Protein AF-A0A1J4JNS3-F1 (afdb_monomer)

Secondary structure (DSSP, 8-state):
-HHHHHHHHHHHHHHHSEEE-TTS----GGG----TT-SEEE-TT----S-TT----TT--EEE--SS-----TT--SS----EEE-TT-GGGGSTTHHHHHHHHT-TT--EETTEEPPHHHHHHTSHHHHHHHHHGGG-S---HHHHHHHHHHHHHHHHTT---SS--SSHHHHHHHHHHHHT--HHHHHHHHHHHTT--HHHHHHHHHHHH----------HHHHHHHHHHHHHHHHHHHHHHHHHHHHHHHHHHHHHHTS-------PPP----HHHHHHHHHHHHHHHHHHHHHHHHHHHHHHHHHS--HHHHHHHHHHHHT--TTS-HHHHHHHHHHHHHTT-

Radius of gyration: 33.59 Å; Cα contacts (8 Å, |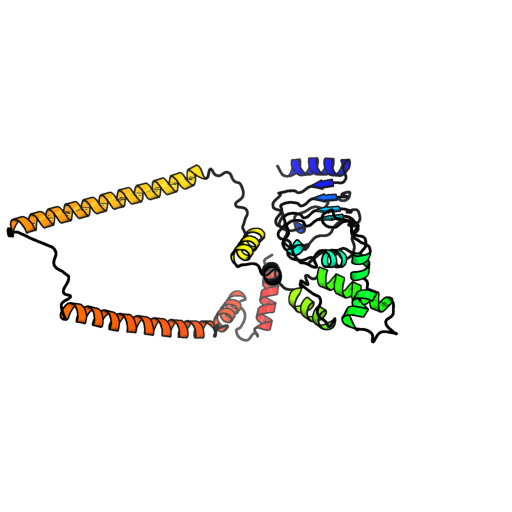Δi|>4): 379; chains: 1; bounding box: 64×102×59 Å

Foldseek 3Di:
DVVVVVVVQLVVCVVPLEREDAQVQDAALVVDDADQSRQEYAQHNYAHQEHANVDHHQNHAYYANENYQHLANANQDPHHRHQYYEHHPYLLVLQPCSVLLCCLQVHPSHQYYNNHGDDPVSSVCLFLVVVCCQQVNPPDPDQDNVNSVVLSNLSNVLRHLLDDDSDDDNHSVVSVVSSVVPSPDDSLVSLVVSCVRVVHDPVVNVVSCCSNDPPPPPPPPPPPVVVVVVVVVVVVVVVVVVVVVVVVVVVVVVVVVVVVVVPDDDDYDDDDDPPCPVVNVVVVVVVCVVVVVVVVVVVVVVVVVVVVVVVPPCVVVLVVLCVVLVHDSPDDPVVSVVSVVVVVVVVD

Sequence (348 aa):
MKKRLNSKQAAAVVSTGCASFVSRQIRSFKEIEFPPIALSLDLTENRIPDFTGFEPKITLETLIVDRNPICSFHGFPSQQMIIHFSAKNTPISELPNFRQLALLAIGSQLETINGVPVSQSELSAISGRAFTEYFFRKVVTKITAAQQDQITRQLSEAVRHGYIADKFPRQLSSIAEAVQSQESDPVTVRAMRLMYILHKDEVAIKELMRWIFCPILANQTVKKSQVVDERLTKQQALINFMTDQLEEFKRNREYKLKQFDTQSEVNLPEQPQIIVSDETRELYEQMVRETAQILIENSEKFELEEEKAKKKNYQGLRAAVIRLLKVGSELSDRELVNLLREHSEEMD

Mean predicted aligned error: 18.03 Å

pLDDT: mean 81.71, std 16.52, range [35.38, 98.69]

Organism: NCBI:txid1144522

Structure (mmCIF, N/CA/C/O backbone):
data_AF-A0A1J4JNS3-F1
#
_entry.id   AF-A0A1J4JNS3-F1
#
loop_
_atom_site.group_PDB
_atom_site.id
_atom_site.type_symbol
_atom_site.label_atom_id
_atom_site.label_alt_id
_atom_site.label_comp_id
_atom_site.label_asym_id
_atom_site.label_entity_id
_atom_site.label_seq_id
_atom_site.pdbx_PDB_ins_code
_atom_site.Cartn_x
_atom_site.Cartn_y
_atom_site.Cartn_z
_atom_site.occupancy
_atom_site.B_iso_or_equiv
_atom_site.auth_seq_id
_atom_site.auth_comp_id
_atom_site.auth_asym_id
_atom_site.auth_atom_id
_atom_site.pdbx_PDB_model_num
ATOM 1 N N . MET A 1 1 ? 24.531 -1.924 -23.666 1.00 41.62 1 MET A N 1
ATOM 2 C CA . MET A 1 1 ? 23.056 -1.953 -23.848 1.00 41.62 1 MET A CA 1
ATOM 3 C C . MET A 1 1 ? 22.290 -0.861 -23.082 1.00 41.62 1 MET A C 1
ATOM 5 O O . MET A 1 1 ? 21.321 -0.373 -23.646 1.00 41.62 1 MET A O 1
ATOM 9 N N . LYS A 1 2 ? 22.719 -0.405 -21.886 1.00 35.38 2 LYS A N 1
ATOM 10 C CA . LYS A 1 2 ? 22.016 0.627 -21.076 1.00 35.38 2 LYS A CA 1
ATOM 11 C C . LYS A 1 2 ? 21.674 1.945 -21.812 1.00 35.38 2 LYS A C 1
ATOM 13 O O . LYS A 1 2 ? 20.553 2.420 -21.705 1.00 35.38 2 LYS A O 1
ATOM 18 N N . LYS A 1 3 ? 22.580 2.498 -22.636 1.00 40.22 3 LYS A N 1
ATOM 19 C CA . LYS A 1 3 ? 22.351 3.784 -23.340 1.00 40.22 3 LYS A CA 1
ATOM 20 C C . LYS A 1 3 ? 21.257 3.762 -24.427 1.00 40.22 3 LYS A C 1
ATOM 22 O O . LYS A 1 3 ? 20.660 4.798 -24.682 1.00 40.22 3 LYS A O 1
ATOM 27 N N . ARG A 1 4 ? 20.978 2.615 -25.068 1.00 36.50 4 ARG A N 1
ATOM 28 C CA . ARG A 1 4 ? 19.986 2.527 -26.168 1.00 36.50 4 ARG A CA 1
ATOM 29 C C . ARG A 1 4 ? 18.547 2.303 -25.688 1.00 36.50 4 ARG A C 1
ATOM 31 O O . ARG A 1 4 ? 17.625 2.647 -26.419 1.00 36.50 4 ARG A O 1
ATOM 38 N N . LEU A 1 5 ? 18.348 1.735 -24.492 1.00 49.59 5 LEU A N 1
ATOM 39 C CA . LEU A 1 5 ? 17.011 1.645 -23.888 1.00 49.59 5 LEU A CA 1
ATOM 40 C C . LEU A 1 5 ? 16.521 3.026 -23.431 1.00 49.59 5 LEU A C 1
ATOM 42 O O . LEU A 1 5 ? 15.358 3.353 -23.648 1.00 49.59 5 LEU A O 1
ATOM 46 N N . ASN A 1 6 ? 17.425 3.847 -22.884 1.00 56.84 6 ASN A N 1
ATOM 47 C CA . ASN A 1 6 ? 17.067 5.155 -22.339 1.00 56.84 6 ASN A CA 1
ATOM 48 C C . ASN A 1 6 ? 16.599 6.141 -23.430 1.00 56.84 6 ASN A C 1
ATOM 50 O O . ASN A 1 6 ? 15.626 6.862 -23.239 1.00 56.84 6 ASN A O 1
ATOM 54 N N . SER A 1 7 ? 17.208 6.115 -24.625 1.00 57.97 7 SER A N 1
ATOM 55 C CA . SER A 1 7 ? 16.815 7.013 -25.724 1.00 57.97 7 SER A CA 1
ATOM 56 C C . SER A 1 7 ? 15.462 6.665 -26.357 1.00 57.97 7 SER A C 1
ATOM 58 O O . SER A 1 7 ? 14.705 7.564 -26.712 1.00 57.97 7 SER A O 1
ATOM 60 N N . LYS A 1 8 ? 15.123 5.372 -26.475 1.00 61.41 8 LYS A N 1
ATOM 61 C CA . LYS A 1 8 ? 13.809 4.935 -26.981 1.00 61.41 8 LYS A CA 1
ATOM 62 C C . LYS A 1 8 ? 12.683 5.235 -25.994 1.00 61.41 8 LYS A C 1
ATOM 64 O O . LYS A 1 8 ? 11.599 5.606 -26.424 1.00 61.41 8 LYS A O 1
ATOM 69 N N . GLN A 1 9 ? 12.940 5.101 -24.693 1.00 62.75 9 GLN A N 1
ATOM 70 C CA . GLN A 1 9 ? 11.969 5.473 -23.665 1.00 62.75 9 GLN A CA 1
ATOM 71 C C . GLN A 1 9 ? 11.761 6.979 -23.594 1.00 62.75 9 GLN A C 1
ATOM 73 O O . GLN A 1 9 ? 10.618 7.408 -23.554 1.00 62.75 9 GLN A O 1
ATOM 78 N N . ALA A 1 10 ? 12.831 7.775 -23.652 1.00 63.50 10 ALA A N 1
ATOM 79 C CA . ALA A 1 10 ? 12.704 9.227 -23.706 1.00 63.50 10 ALA A CA 1
ATOM 80 C C . ALA A 1 10 ? 11.858 9.666 -24.915 1.00 63.50 10 ALA A C 1
ATOM 82 O O . ALA A 1 10 ? 10.935 10.454 -24.756 1.00 63.50 10 ALA A O 1
ATOM 83 N N . ALA A 1 11 ? 12.094 9.091 -26.100 1.00 62.12 11 ALA A N 1
ATOM 84 C CA . ALA A 1 11 ? 11.297 9.388 -27.293 1.00 62.12 11 ALA A CA 1
ATOM 85 C C . ALA A 1 11 ? 9.826 8.930 -27.182 1.00 62.12 11 ALA A C 1
ATOM 87 O O . ALA A 1 11 ? 8.923 9.637 -27.631 1.00 62.12 11 ALA A O 1
ATOM 88 N N . ALA A 1 12 ? 9.567 7.769 -26.571 1.00 64.94 12 ALA A N 1
ATOM 89 C CA . ALA A 1 12 ? 8.206 7.290 -26.326 1.00 64.94 12 ALA A CA 1
ATOM 90 C C . ALA A 1 12 ? 7.464 8.193 -25.329 1.00 64.94 12 ALA A C 1
ATOM 92 O O . ALA A 1 12 ? 6.352 8.621 -25.602 1.00 64.94 12 ALA A O 1
ATOM 93 N N . VAL A 1 13 ? 8.112 8.572 -24.228 1.00 74.25 13 VAL A N 1
ATOM 94 C CA . VAL A 1 13 ? 7.531 9.460 -23.216 1.00 74.25 13 VAL A CA 1
ATOM 95 C C . VAL A 1 13 ? 7.254 10.852 -23.786 1.00 74.25 13 VAL A C 1
ATOM 97 O O . VAL A 1 13 ? 6.214 11.428 -23.496 1.00 74.25 13 VAL A O 1
ATOM 100 N N . VAL A 1 14 ? 8.129 11.374 -24.649 1.00 70.38 14 VAL A N 1
ATOM 101 C CA . VAL A 1 14 ? 7.904 12.656 -25.341 1.00 70.38 14 VAL A CA 1
ATOM 102 C C . VAL A 1 14 ? 6.704 12.605 -26.293 1.00 70.38 14 VAL A C 1
ATOM 104 O O . VAL A 1 14 ? 6.049 13.622 -26.488 1.00 70.38 14 VAL A O 1
ATOM 107 N N . SER A 1 15 ? 6.398 11.445 -26.880 1.00 68.50 15 SER A N 1
ATOM 108 C CA . SER A 1 15 ? 5.305 11.313 -27.855 1.00 68.50 15 SER A CA 1
ATOM 109 C C . SER A 1 15 ? 3.966 10.904 -27.242 1.00 68.50 15 SER A C 1
ATOM 111 O O . SER A 1 15 ? 2.930 11.315 -27.755 1.00 68.50 15 SER A O 1
ATOM 113 N N . THR A 1 16 ? 3.960 10.118 -26.162 1.00 77.12 16 THR A N 1
ATOM 114 C CA . THR A 1 16 ? 2.727 9.584 -25.554 1.00 77.12 16 THR A CA 1
ATOM 115 C C . THR A 1 16 ? 2.481 10.048 -24.122 1.00 77.12 16 THR A C 1
ATOM 117 O O . THR A 1 16 ? 1.396 9.821 -23.600 1.00 77.12 16 THR A O 1
ATOM 120 N N . GLY A 1 17 ? 3.469 10.650 -23.455 1.00 83.69 17 GLY A N 1
ATOM 121 C CA . GLY A 1 17 ? 3.408 10.944 -22.019 1.00 83.69 17 GLY A CA 1
ATOM 122 C C . GLY A 1 17 ? 3.483 9.698 -21.125 1.00 83.69 17 GLY A C 1
ATOM 123 O O . GLY A 1 17 ? 3.437 9.828 -19.904 1.00 83.69 17 GLY A O 1
ATOM 124 N N . CYS A 1 18 ? 3.622 8.493 -21.692 1.00 86.69 18 CYS A N 1
ATOM 125 C CA . CYS A 1 18 ? 3.606 7.237 -20.942 1.00 86.69 18 CYS A CA 1
ATOM 126 C C . CYS A 1 18 ? 5.018 6.670 -20.752 1.00 86.69 18 CYS A C 1
ATOM 128 O O . CYS A 1 18 ? 5.717 6.342 -21.715 1.00 86.69 18 CYS A O 1
ATOM 130 N N . ALA A 1 19 ? 5.417 6.483 -19.497 1.00 89.56 19 ALA A N 1
ATOM 131 C CA . ALA A 1 19 ? 6.653 5.825 -19.106 1.00 89.56 19 ALA A CA 1
ATOM 132 C C . ALA A 1 19 ? 6.369 4.379 -18.673 1.00 89.56 19 ALA A C 1
ATOM 134 O O . ALA A 1 19 ? 5.755 4.141 -17.640 1.00 89.56 19 ALA A O 1
ATOM 135 N N . SER A 1 20 ? 6.831 3.398 -19.454 1.00 91.06 20 SER A N 1
ATOM 136 C CA . SER A 1 20 ? 6.635 1.974 -19.146 1.00 91.06 20 SER A CA 1
ATOM 137 C C . SER A 1 20 ? 7.940 1.283 -18.740 1.00 91.06 20 SER A C 1
ATOM 139 O O . SER A 1 20 ? 8.966 1.377 -19.427 1.00 91.06 20 SER A O 1
ATOM 141 N N . PHE A 1 21 ? 7.875 0.561 -17.623 1.00 91.19 21 PHE A N 1
ATOM 142 C CA . PHE A 1 21 ? 8.948 -0.192 -16.976 1.00 91.19 21 PHE A CA 1
ATOM 143 C C . PHE A 1 21 ? 8.519 -1.634 -16.648 1.00 91.19 21 PHE A C 1
ATOM 145 O O . PHE A 1 21 ? 9.007 -2.247 -15.697 1.00 91.19 21 PHE A O 1
ATOM 152 N N . VAL A 1 22 ? 7.614 -2.180 -17.457 1.00 93.38 22 VAL A N 1
ATOM 153 C CA . VAL A 1 22 ? 7.018 -3.507 -17.274 1.00 93.38 22 VAL A CA 1
ATOM 154 C C . VAL A 1 22 ? 8.085 -4.612 -17.270 1.00 93.38 22 VAL A C 1
ATOM 156 O O . VAL A 1 22 ? 9.003 -4.604 -18.098 1.00 93.38 22 VAL A O 1
ATOM 159 N N . SER A 1 23 ? 7.971 -5.545 -16.321 1.00 92.31 23 SER A N 1
ATOM 160 C CA . SER A 1 23 ? 8.797 -6.761 -16.196 1.00 92.31 23 SER A CA 1
ATOM 161 C C . SER A 1 23 ? 10.315 -6.520 -16.119 1.00 92.31 23 SER A C 1
ATOM 163 O O . SER A 1 23 ? 11.117 -7.359 -16.540 1.00 92.31 23 SER A O 1
ATOM 165 N N . ARG A 1 24 ? 10.743 -5.381 -15.555 1.00 90.94 24 ARG A N 1
ATOM 166 C CA . ARG A 1 24 ? 12.165 -4.993 -15.442 1.00 90.94 24 ARG A CA 1
ATOM 167 C C . ARG A 1 24 ? 12.867 -5.484 -14.189 1.00 90.94 24 ARG A C 1
ATOM 169 O O . ARG A 1 24 ? 14.065 -5.252 -14.047 1.00 90.94 24 ARG A O 1
ATOM 176 N N . GLN A 1 25 ? 12.148 -6.198 -13.328 1.00 90.31 25 GLN A N 1
ATOM 177 C CA . GLN A 1 25 ? 12.654 -6.694 -12.052 1.00 90.31 25 GLN A CA 1
ATOM 178 C C . GLN A 1 25 ? 13.100 -5.582 -11.089 1.00 90.31 25 GLN A C 1
ATOM 180 O O . GLN A 1 25 ? 13.984 -5.801 -10.260 1.00 90.31 25 GLN A O 1
ATOM 185 N N . ILE A 1 26 ? 12.477 -4.408 -11.204 1.00 92.00 26 ILE A N 1
ATOM 186 C CA . ILE A 1 26 ? 12.712 -3.266 -10.320 1.00 92.00 26 ILE A CA 1
ATOM 187 C C . ILE A 1 26 ? 12.267 -3.639 -8.907 1.00 92.00 26 ILE A C 1
ATOM 189 O O . ILE A 1 26 ? 11.183 -4.203 -8.736 1.00 92.00 26 ILE A O 1
ATOM 193 N N . ARG A 1 27 ? 13.087 -3.333 -7.898 1.00 92.50 27 ARG A N 1
ATOM 194 C CA . ARG A 1 27 ? 12.774 -3.657 -6.491 1.00 92.50 27 ARG A CA 1
ATOM 195 C C . ARG A 1 27 ? 12.391 -2.449 -5.654 1.00 92.50 27 ARG A C 1
ATOM 197 O O . ARG A 1 27 ? 11.812 -2.602 -4.586 1.00 92.50 27 ARG A O 1
ATOM 204 N N . SER A 1 28 ? 12.718 -1.256 -6.126 1.00 93.38 28 SER A N 1
ATOM 205 C CA . SER A 1 28 ? 12.421 -0.009 -5.435 1.00 93.38 28 SER A CA 1
ATOM 206 C C . SER A 1 28 ? 12.224 1.112 -6.441 1.00 93.38 28 SER A C 1
ATOM 208 O O . SER A 1 28 ? 12.876 1.145 -7.484 1.00 93.38 28 SER A O 1
ATOM 210 N N . PHE A 1 29 ? 11.382 2.079 -6.086 1.00 93.31 29 PHE A N 1
ATOM 211 C CA . PHE A 1 29 ? 11.248 3.322 -6.835 1.00 93.31 29 PHE A CA 1
ATOM 212 C C . PHE A 1 29 ? 12.563 4.116 -6.921 1.00 93.31 29 PHE A C 1
ATOM 214 O O . PHE A 1 29 ? 12.753 4.847 -7.886 1.00 93.31 29 PHE A O 1
ATOM 221 N N . LYS A 1 30 ? 13.520 3.888 -6.006 1.00 92.19 30 LYS A N 1
ATOM 222 C CA . LYS A 1 30 ? 14.878 4.462 -6.072 1.00 92.19 30 LYS A CA 1
ATOM 223 C C . LYS A 1 30 ? 15.686 4.011 -7.297 1.00 92.19 30 LYS A C 1
ATOM 225 O O . LYS A 1 30 ? 16.654 4.665 -7.665 1.00 92.19 30 LYS A O 1
ATOM 230 N N . GLU A 1 31 ? 15.320 2.890 -7.920 1.00 90.69 31 GLU A N 1
ATOM 231 C CA . GLU A 1 31 ? 15.973 2.385 -9.137 1.00 90.69 31 GLU A CA 1
ATOM 232 C C . GLU A 1 31 ? 15.424 3.042 -10.416 1.00 90.69 31 GLU A C 1
ATOM 234 O O . GLU A 1 31 ? 15.898 2.747 -11.517 1.00 90.69 31 GLU A O 1
ATOM 239 N N . ILE A 1 32 ? 14.408 3.901 -10.287 1.00 88.81 32 ILE A N 1
ATOM 240 C CA . ILE A 1 32 ? 13.698 4.516 -11.403 1.00 88.81 32 ILE A CA 1
ATOM 241 C C . ILE A 1 32 ? 14.098 5.982 -11.506 1.00 88.81 32 ILE A C 1
ATOM 243 O O . ILE A 1 32 ? 13.994 6.752 -10.557 1.00 88.81 32 ILE A O 1
ATOM 247 N N . GLU A 1 33 ? 14.488 6.388 -12.707 1.00 85.25 33 GLU A N 1
ATOM 248 C CA . GLU A 1 33 ? 14.597 7.797 -13.060 1.00 85.25 33 GLU A CA 1
ATOM 249 C C . GLU A 1 33 ? 13.253 8.251 -13.648 1.00 85.25 33 GLU A C 1
ATOM 251 O O . GLU A 1 33 ? 12.878 7.842 -14.751 1.00 85.25 33 GLU A O 1
ATOM 256 N N . PHE A 1 34 ? 12.488 9.040 -12.886 1.00 80.88 34 PHE A N 1
ATOM 257 C CA . PHE A 1 34 ? 11.162 9.500 -13.303 1.00 80.88 34 PHE A CA 1
ATOM 258 C C . PHE A 1 34 ? 11.277 10.520 -14.440 1.00 80.88 34 PHE A C 1
ATOM 260 O O . PHE A 1 34 ? 11.863 11.590 -14.242 1.00 80.88 34 PHE A O 1
ATOM 267 N N . PRO A 1 35 ? 10.694 10.254 -15.622 1.00 81.62 35 PRO A N 1
ATOM 268 C CA . PRO A 1 35 ? 10.715 11.230 -16.699 1.00 81.62 35 PRO A CA 1
ATOM 269 C C . PRO A 1 35 ? 9.902 12.473 -16.301 1.00 81.62 35 PRO A C 1
ATOM 271 O O . PRO A 1 35 ? 8.760 12.331 -15.863 1.00 81.62 35 PRO A O 1
ATOM 274 N N . PRO A 1 36 ? 10.428 13.697 -16.483 1.00 79.12 36 PRO A N 1
ATOM 275 C CA . PRO A 1 36 ? 9.798 14.914 -15.959 1.00 79.12 36 PRO A CA 1
ATOM 276 C C . PRO A 1 36 ? 8.435 15.241 -16.589 1.00 79.12 36 PRO A C 1
ATOM 278 O O . PRO A 1 36 ? 7.621 15.927 -15.977 1.00 79.12 36 PRO A O 1
ATOM 281 N N . ILE A 1 37 ? 8.182 14.746 -17.800 1.00 85.69 37 ILE A N 1
ATOM 282 C CA . ILE A 1 37 ? 6.958 15.000 -18.575 1.00 85.69 37 ILE A CA 1
ATOM 283 C C . ILE A 1 37 ? 5.978 13.815 -18.566 1.00 85.69 37 ILE A C 1
ATOM 285 O O . ILE A 1 37 ? 4.999 13.839 -19.304 1.00 85.69 37 ILE A O 1
ATOM 289 N N . ALA A 1 38 ? 6.259 12.749 -17.808 1.00 87.06 38 ALA A N 1
ATOM 290 C CA . ALA A 1 38 ? 5.394 11.574 -17.801 1.00 87.06 38 ALA A CA 1
ATOM 291 C C . ALA A 1 38 ? 4.058 11.877 -17.105 1.00 87.06 38 ALA A C 1
ATOM 293 O O . ALA A 1 38 ? 4.040 12.268 -15.941 1.00 87.06 38 ALA A O 1
ATOM 294 N N . LEU A 1 39 ? 2.959 11.636 -17.821 1.00 93.00 39 LEU A N 1
ATOM 295 C CA . LEU A 1 39 ? 1.585 11.673 -17.311 1.00 93.00 39 LEU A CA 1
ATOM 296 C C . LEU A 1 39 ? 1.149 10.303 -16.778 1.00 93.00 39 LEU A C 1
ATOM 298 O O . LEU A 1 39 ? 0.319 10.213 -15.877 1.00 93.00 39 LEU A O 1
ATOM 302 N N . SER A 1 40 ? 1.729 9.224 -17.310 1.00 94.00 40 SER A N 1
ATOM 303 C CA . SER A 1 40 ? 1.417 7.850 -16.914 1.00 94.00 40 SER A CA 1
ATOM 304 C C . SER A 1 40 ? 2.681 7.039 -16.657 1.00 94.00 40 SER A C 1
ATOM 306 O O . SER A 1 40 ? 3.647 7.125 -17.420 1.00 94.00 40 SER A O 1
ATOM 308 N N . LEU A 1 41 ? 2.670 6.239 -15.590 1.00 94.69 41 LEU A N 1
ATOM 309 C CA . LEU A 1 41 ? 3.758 5.357 -15.187 1.00 94.69 41 LEU A CA 1
ATOM 310 C C . LEU A 1 41 ? 3.244 3.926 -15.013 1.00 94.69 41 LEU A C 1
ATOM 312 O O . LEU A 1 41 ? 2.414 3.659 -14.144 1.00 94.69 41 LEU A O 1
ATOM 316 N N . ASP A 1 42 ? 3.790 3.006 -15.806 1.00 95.75 42 ASP A N 1
ATOM 317 C CA . ASP A 1 42 ? 3.471 1.580 -15.745 1.00 95.75 42 ASP A CA 1
ATOM 318 C C . ASP A 1 42 ? 4.665 0.761 -15.244 1.00 95.75 42 ASP A C 1
ATOM 320 O O . ASP A 1 42 ? 5.709 0.667 -15.895 1.00 95.75 42 ASP A O 1
ATOM 324 N N . LEU A 1 43 ? 4.489 0.162 -14.069 1.00 96.38 43 LEU A N 1
ATOM 325 C CA . LEU A 1 43 ? 5.449 -0.659 -13.337 1.00 96.38 43 LEU A CA 1
ATOM 326 C C . LEU A 1 43 ? 4.963 -2.098 -13.157 1.00 96.38 43 LEU A C 1
ATOM 328 O O . LEU A 1 43 ? 5.402 -2.790 -12.233 1.00 96.38 43 LEU A O 1
ATOM 332 N N . THR A 1 44 ? 4.088 -2.565 -14.042 1.00 97.56 44 THR A N 1
ATOM 333 C CA . THR A 1 44 ? 3.527 -3.913 -13.976 1.00 97.56 44 THR A CA 1
ATOM 334 C C . THR A 1 44 ? 4.613 -5.002 -13.947 1.00 97.56 44 THR A C 1
ATOM 336 O O . THR A 1 44 ? 5.627 -4.898 -14.638 1.00 97.56 44 THR A O 1
ATOM 339 N N . GLU A 1 45 ? 4.400 -6.071 -13.171 1.00 96.06 45 GLU A N 1
ATOM 340 C CA . GLU A 1 45 ? 5.297 -7.246 -13.092 1.00 96.06 45 GLU A CA 1
ATOM 341 C C . GLU A 1 45 ? 6.725 -6.938 -12.608 1.00 96.06 45 GLU A C 1
ATOM 343 O O . GLU A 1 45 ? 7.718 -7.471 -13.112 1.00 96.06 45 GLU A O 1
ATOM 348 N N . ASN A 1 46 ? 6.853 -6.085 -11.598 1.00 95.19 46 ASN A N 1
ATOM 349 C CA . ASN A 1 46 ? 8.125 -5.846 -10.923 1.00 95.19 46 ASN A CA 1
ATOM 350 C C . ASN A 1 46 ? 8.141 -6.517 -9.534 1.00 95.19 46 ASN A C 1
ATOM 352 O O . ASN A 1 46 ? 7.414 -7.479 -9.268 1.00 95.19 46 ASN A O 1
ATOM 356 N N . ARG A 1 47 ? 9.061 -6.09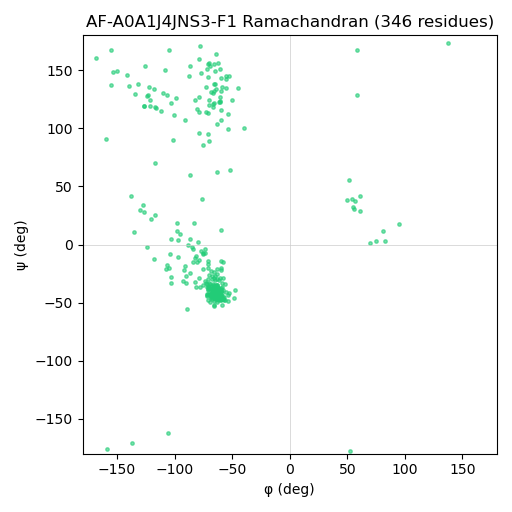2 -8.666 1.00 94.81 47 ARG A N 1
ATOM 357 C CA . ARG A 1 47 ? 9.266 -6.646 -7.320 1.00 94.81 47 ARG A CA 1
ATOM 358 C C . ARG A 1 47 ? 9.256 -5.555 -6.259 1.00 94.81 47 ARG A C 1
ATOM 360 O O . ARG A 1 47 ? 9.997 -5.634 -5.286 1.00 94.81 47 ARG A O 1
ATOM 367 N N . ILE A 1 48 ? 8.447 -4.527 -6.477 1.00 95.88 48 ILE A N 1
ATOM 368 C CA . ILE A 1 48 ? 8.346 -3.367 -5.599 1.00 95.88 48 ILE A CA 1
ATOM 369 C C . ILE A 1 48 ? 7.447 -3.724 -4.402 1.00 95.88 48 ILE A C 1
ATOM 371 O O . ILE A 1 48 ? 6.274 -4.035 -4.614 1.00 95.88 48 ILE A O 1
ATOM 375 N N . PRO A 1 49 ? 7.956 -3.723 -3.156 1.00 95.56 49 PRO A N 1
ATOM 376 C CA . PRO A 1 49 ? 7.172 -4.148 -1.997 1.00 95.56 49 PRO A CA 1
ATOM 377 C C . PRO A 1 49 ? 6.411 -3.012 -1.293 1.00 95.56 49 PRO A C 1
ATOM 379 O O . PRO A 1 49 ? 5.485 -3.274 -0.522 1.00 95.56 49 PRO A O 1
ATOM 382 N N . ASP A 1 50 ? 6.812 -1.763 -1.524 1.00 95.94 50 ASP A N 1
ATOM 383 C CA . ASP A 1 50 ? 6.206 -0.550 -0.977 1.00 95.94 50 ASP A CA 1
ATOM 384 C C . ASP A 1 50 ? 6.575 0.672 -1.841 1.00 95.94 50 ASP A C 1
ATOM 386 O O . ASP A 1 50 ? 7.212 0.540 -2.887 1.00 95.94 50 ASP A O 1
ATOM 390 N N . PHE A 1 51 ? 6.164 1.865 -1.417 1.00 96.81 51 PHE A N 1
ATOM 391 C CA . PHE A 1 51 ? 6.372 3.118 -2.141 1.00 96.81 51 PHE A CA 1
ATOM 392 C C . PHE A 1 51 ? 7.579 3.912 -1.635 1.00 96.81 51 PHE A C 1
ATOM 394 O O . PHE A 1 51 ? 7.711 5.097 -1.928 1.00 96.81 51 PHE A O 1
ATOM 401 N N . THR A 1 52 ? 8.504 3.283 -0.907 1.00 94.31 52 THR A N 1
ATOM 402 C CA . THR A 1 52 ? 9.709 3.965 -0.429 1.00 94.31 52 THR A CA 1
ATOM 403 C C . THR A 1 52 ? 10.544 4.476 -1.605 1.00 94.31 52 THR A C 1
ATOM 405 O O . THR A 1 52 ? 10.982 3.706 -2.466 1.00 94.31 52 THR A O 1
ATOM 408 N N . GLY A 1 53 ? 10.806 5.785 -1.615 1.00 92.12 53 GLY A N 1
ATOM 409 C CA . GLY A 1 53 ? 11.512 6.468 -2.703 1.00 92.12 53 GLY A CA 1
ATOM 410 C C . GLY A 1 53 ? 10.631 6.803 -3.910 1.00 92.12 53 GLY A C 1
ATOM 411 O O . GLY A 1 53 ? 11.162 7.141 -4.966 1.00 92.12 53 GLY A O 1
ATOM 412 N N . PHE A 1 54 ? 9.304 6.683 -3.791 1.00 94.38 54 PHE A N 1
ATOM 413 C CA . PHE A 1 54 ? 8.375 7.143 -4.815 1.00 94.38 54 PHE A CA 1
ATOM 414 C C . PHE A 1 54 ? 8.195 8.663 -4.728 1.00 94.38 54 PHE A C 1
ATOM 416 O O . PHE A 1 54 ? 7.379 9.170 -3.963 1.00 94.38 54 PHE A O 1
ATOM 423 N N . GLU A 1 55 ? 8.955 9.388 -5.545 1.00 88.94 55 GLU A N 1
ATOM 424 C CA . GLU A 1 55 ? 8.917 10.852 -5.633 1.00 88.94 55 GLU A CA 1
ATOM 425 C C . GLU A 1 55 ? 8.467 11.294 -7.037 1.00 88.94 55 GLU A C 1
ATOM 427 O O . GLU A 1 55 ? 9.272 11.781 -7.842 1.00 88.94 55 GLU A O 1
ATOM 432 N N . PRO A 1 56 ? 7.184 11.087 -7.387 1.00 83.94 56 PRO A N 1
ATOM 433 C CA . PRO A 1 56 ? 6.666 11.476 -8.686 1.00 83.94 56 PRO A CA 1
ATOM 434 C C . PRO A 1 56 ? 6.696 12.999 -8.843 1.00 83.94 56 PRO A C 1
ATOM 436 O O . PRO A 1 56 ? 6.519 13.763 -7.892 1.00 83.94 56 PRO A O 1
ATOM 439 N N . LYS A 1 57 ? 6.878 13.461 -10.081 1.00 81.50 57 LYS A N 1
ATOM 440 C CA . LYS A 1 57 ? 6.629 14.867 -10.416 1.00 81.50 57 LYS A CA 1
ATOM 441 C C . LYS A 1 57 ? 5.121 15.136 -10.398 1.00 81.50 57 LYS A C 1
ATOM 443 O O . LYS A 1 57 ? 4.318 14.236 -10.624 1.00 81.50 57 LYS A O 1
ATOM 448 N N . ILE A 1 58 ? 4.752 16.399 -10.175 1.00 78.00 58 ILE A N 1
ATOM 449 C CA . ILE A 1 58 ? 3.355 16.872 -10.072 1.00 78.00 58 ILE A CA 1
ATOM 450 C C . ILE A 1 58 ? 2.552 16.602 -11.364 1.00 78.00 58 ILE A C 1
ATOM 452 O O . ILE A 1 58 ? 1.334 16.656 -11.357 1.00 78.00 58 ILE A O 1
ATOM 456 N N . THR A 1 59 ? 3.214 16.276 -12.471 1.00 85.62 59 THR A N 1
ATOM 457 C CA . THR A 1 59 ? 2.593 15.940 -13.757 1.00 85.62 59 THR A CA 1
ATOM 458 C C . THR A 1 59 ? 2.039 14.515 -13.845 1.00 85.62 59 THR A C 1
ATOM 460 O O . THR A 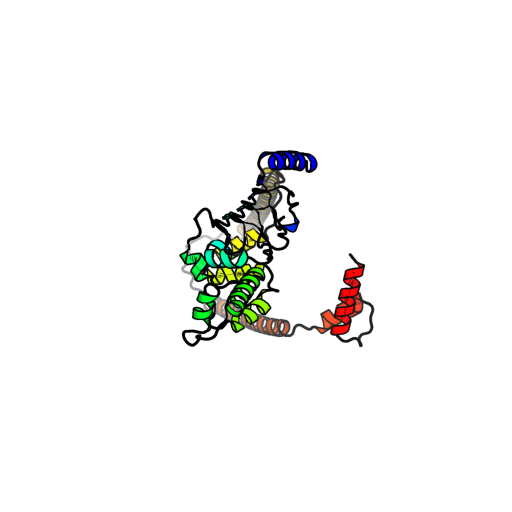1 59 ? 1.304 14.227 -14.782 1.00 85.62 59 THR A O 1
ATOM 463 N N . LEU A 1 60 ? 2.380 13.612 -12.919 1.00 92.81 60 LEU A N 1
ATOM 464 C CA . LEU A 1 60 ? 1.967 12.212 -13.009 1.00 92.81 60 LEU A CA 1
ATOM 465 C C . LEU A 1 60 ? 0.510 12.018 -12.558 1.00 92.81 60 LEU A C 1
ATOM 467 O O . LEU A 1 60 ? 0.203 12.148 -11.373 1.00 92.81 60 LEU A O 1
ATOM 471 N N . GLU A 1 61 ? -0.353 11.624 -13.494 1.00 95.81 61 GLU A N 1
ATOM 472 C CA . GLU A 1 61 ? -1.794 11.418 -13.291 1.00 95.81 61 GLU A CA 1
ATOM 473 C C . GLU A 1 61 ? -2.178 9.937 -13.178 1.00 95.81 61 GLU A C 1
ATOM 475 O O . GLU A 1 61 ? -3.167 9.593 -12.532 1.00 95.81 61 GLU A O 1
ATOM 480 N N . THR A 1 62 ? -1.413 9.035 -13.796 1.00 97.12 62 THR A N 1
ATOM 481 C CA . THR A 1 62 ? -1.705 7.595 -13.796 1.00 97.12 62 THR A CA 1
ATOM 482 C C . THR A 1 62 ? -0.542 6.786 -13.235 1.00 97.12 62 THR A C 1
ATOM 484 O O . THR A 1 62 ? 0.586 6.895 -13.715 1.00 97.12 62 THR A O 1
ATOM 487 N N . LEU A 1 63 ? -0.828 5.916 -12.263 1.00 97.62 63 LEU A N 1
ATOM 488 C CA . LEU A 1 63 ? 0.131 4.974 -11.690 1.00 97.62 63 LEU A CA 1
ATOM 489 C C . LEU A 1 63 ? -0.407 3.541 -11.747 1.00 97.62 63 LEU A C 1
ATOM 491 O O . LEU A 1 63 ? -1.420 3.221 -11.123 1.00 97.62 63 LEU A O 1
ATOM 495 N N . ILE A 1 64 ? 0.314 2.667 -12.448 1.00 98.25 64 ILE A N 1
ATOM 496 C CA . ILE A 1 64 ? 0.016 1.236 -12.552 1.00 98.25 64 ILE A CA 1
ATOM 497 C C . ILE A 1 64 ? 1.167 0.458 -11.917 1.00 98.25 64 ILE A C 1
ATOM 499 O O . ILE A 1 64 ? 2.303 0.518 -12.377 1.00 98.25 64 ILE A O 1
ATOM 503 N N . VAL A 1 65 ? 0.870 -0.287 -10.859 1.00 98.12 65 VAL A N 1
ATOM 504 C CA . VAL A 1 65 ? 1.815 -1.130 -10.109 1.00 98.12 65 VAL A CA 1
ATOM 505 C C . VAL A 1 65 ? 1.305 -2.569 -9.997 1.00 98.12 65 VAL A C 1
ATOM 507 O O . VAL A 1 65 ? 1.619 -3.293 -9.052 1.00 98.12 65 VAL A O 1
ATOM 510 N N . ASP A 1 66 ? 0.513 -2.998 -10.977 1.00 98.56 66 ASP A N 1
ATOM 511 C CA . ASP A 1 66 ? -0.085 -4.330 -11.028 1.00 98.56 66 ASP A CA 1
ATOM 512 C C . ASP A 1 66 ? 0.978 -5.433 -10.926 1.00 98.56 66 ASP A C 1
ATOM 514 O O . ASP A 1 66 ? 2.089 -5.307 -11.445 1.00 98.56 66 ASP A O 1
ATOM 518 N N . ARG A 1 67 ? 0.639 -6.551 -10.276 1.00 97.50 67 ARG A N 1
ATOM 519 C CA . ARG A 1 67 ? 1.548 -7.697 -10.110 1.00 97.50 67 ARG A CA 1
ATOM 520 C C . ARG A 1 67 ? 2.904 -7.262 -9.539 1.00 97.50 67 ARG A C 1
ATOM 522 O O . ARG A 1 67 ? 3.953 -7.535 -10.121 1.00 97.50 67 ARG A O 1
ATOM 529 N N . ASN A 1 68 ? 2.864 -6.593 -8.391 1.00 97.44 68 ASN A N 1
ATOM 530 C CA . ASN A 1 68 ? 4.009 -6.315 -7.521 1.00 97.44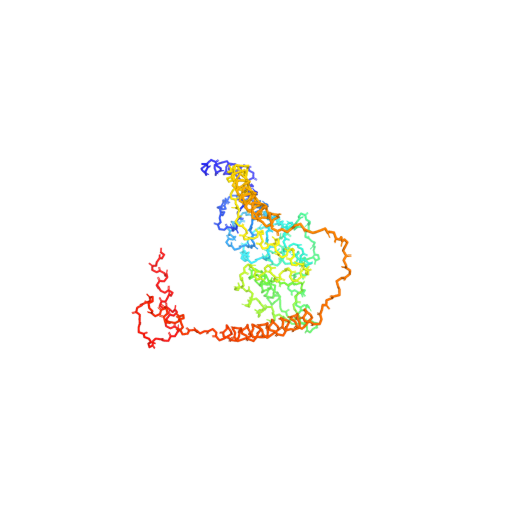 68 ASN A CA 1
ATOM 531 C C . ASN A 1 68 ? 3.720 -6.819 -6.092 1.00 97.44 68 ASN A C 1
ATOM 533 O O . ASN A 1 68 ? 2.554 -6.867 -5.690 1.00 97.44 68 ASN A O 1
ATOM 537 N N . PRO A 1 69 ? 4.741 -7.158 -5.285 1.00 96.88 69 PRO A N 1
ATOM 538 C CA . PRO A 1 69 ? 4.561 -7.637 -3.915 1.00 96.88 69 PRO A CA 1
ATOM 539 C C . PRO A 1 69 ? 4.225 -6.506 -2.924 1.00 96.88 69 PRO A C 1
ATOM 541 O O . PRO A 1 69 ? 4.712 -6.502 -1.794 1.00 96.88 69 PRO A O 1
ATOM 544 N N . ILE A 1 70 ? 3.406 -5.532 -3.333 1.00 97.31 70 ILE A N 1
ATOM 545 C CA . ILE A 1 70 ? 3.072 -4.364 -2.518 1.00 97.31 70 ILE A CA 1
ATOM 546 C C . ILE A 1 70 ? 2.265 -4.801 -1.302 1.00 97.31 70 ILE A C 1
ATOM 548 O O . ILE A 1 70 ? 1.161 -5.333 -1.433 1.00 97.31 70 ILE A O 1
ATOM 552 N N . CYS A 1 71 ? 2.822 -4.548 -0.121 1.00 95.38 71 CYS A N 1
ATOM 553 C CA . CYS A 1 71 ? 2.215 -4.936 1.149 1.00 95.38 71 CYS A CA 1
ATOM 554 C C . CYS A 1 71 ? 1.592 -3.753 1.904 1.00 95.38 71 CYS A C 1
ATOM 556 O O . CYS A 1 71 ? 0.752 -3.956 2.775 1.00 95.38 71 CYS A O 1
ATOM 558 N N . SER A 1 72 ? 1.986 -2.517 1.596 1.00 95.75 72 SER A N 1
ATOM 559 C CA . SER A 1 72 ? 1.459 -1.309 2.236 1.00 95.75 72 SER A CA 1
ATOM 560 C C . SER A 1 72 ? 1.598 -0.090 1.323 1.00 95.75 72 SER A C 1
ATOM 562 O O . SER A 1 72 ? 2.332 -0.114 0.336 1.00 95.75 72 SER A O 1
ATOM 564 N N . PHE A 1 73 ? 0.932 1.005 1.690 1.00 97.12 73 PHE A N 1
ATOM 565 C CA . PHE A 1 73 ? 1.168 2.330 1.107 1.00 97.12 73 PHE A CA 1
ATOM 566 C C . PHE A 1 73 ? 2.358 3.056 1.756 1.00 97.12 73 PHE A C 1
ATOM 568 O O . PHE A 1 73 ? 2.471 4.276 1.651 1.00 97.12 73 PHE A O 1
ATOM 575 N N . HIS A 1 74 ? 3.242 2.330 2.450 1.00 96.25 74 HIS A N 1
ATOM 576 C CA . HIS A 1 74 ? 4.375 2.954 3.117 1.00 96.25 74 HIS A CA 1
ATOM 577 C C . HIS A 1 74 ? 5.268 3.698 2.121 1.00 96.25 74 HIS A C 1
ATOM 579 O O . HIS A 1 74 ? 5.627 3.142 1.082 1.00 96.25 74 HIS A O 1
ATOM 585 N N . GLY A 1 75 ? 5.632 4.935 2.452 1.00 95.00 75 GLY A N 1
ATOM 586 C CA . GLY A 1 75 ? 6.476 5.786 1.615 1.00 95.00 75 GLY A CA 1
ATOM 587 C C . GLY A 1 75 ? 5.724 6.520 0.503 1.00 95.00 75 GLY A C 1
ATOM 588 O O . GLY A 1 75 ? 6.353 7.230 -0.276 1.00 95.00 75 GLY A O 1
ATOM 589 N N . PHE A 1 76 ? 4.394 6.392 0.421 1.00 96.25 76 PHE A N 1
ATOM 590 C CA . PHE A 1 76 ? 3.612 7.140 -0.561 1.00 96.25 76 PHE A CA 1
ATOM 591 C C . PHE A 1 76 ? 3.622 8.646 -0.218 1.00 96.25 76 PHE A C 1
ATOM 593 O O . PHE A 1 76 ? 3.368 9.008 0.936 1.00 96.25 76 PHE A O 1
ATOM 600 N N . PRO A 1 77 ? 3.898 9.540 -1.183 1.00 94.31 77 PRO A N 1
ATOM 601 C CA . PRO A 1 77 ? 4.059 10.969 -0.928 1.00 94.31 77 PRO A CA 1
ATOM 602 C C . PRO A 1 77 ? 2.741 11.647 -0.545 1.00 94.31 77 PRO A C 1
ATOM 604 O O . PRO A 1 77 ? 1.651 11.230 -0.937 1.00 94.31 77 PRO A O 1
ATOM 607 N N . SER A 1 78 ? 2.843 12.749 0.200 1.00 91.19 78 SER A N 1
ATOM 608 C CA . SER A 1 78 ? 1.671 13.512 0.636 1.00 91.19 78 SER A CA 1
ATOM 609 C C . SER A 1 78 ? 1.078 14.428 -0.431 1.00 91.19 78 SER A C 1
ATOM 611 O O . SER A 1 78 ? -0.125 14.690 -0.401 1.00 91.19 78 SER A O 1
ATOM 613 N N . GLN A 1 79 ? 1.912 14.901 -1.357 1.00 87.12 79 GLN A N 1
ATOM 614 C CA . GLN A 1 79 ? 1.555 15.808 -2.444 1.00 87.12 79 GLN A CA 1
ATOM 615 C C . GLN A 1 79 ? 1.793 15.118 -3.783 1.00 87.12 79 GLN A C 1
ATOM 617 O O . GLN A 1 79 ? 2.919 14.727 -4.084 1.00 87.12 79 GLN A O 1
ATOM 622 N N . GLN A 1 80 ? 0.729 14.949 -4.565 1.00 90.19 80 GLN A N 1
ATOM 623 C CA . GLN A 1 80 ? 0.739 14.189 -5.812 1.00 90.19 80 GLN A CA 1
ATOM 624 C C . GLN A 1 80 ? -0.567 14.442 -6.597 1.00 90.19 80 GLN A C 1
ATOM 626 O O . GLN A 1 80 ? -1.557 14.881 -6.007 1.00 90.19 80 GLN A O 1
ATOM 631 N N . MET A 1 81 ? -0.572 14.168 -7.905 1.00 92.56 81 MET A N 1
ATOM 632 C CA . MET A 1 81 ? -1.689 14.462 -8.825 1.00 92.56 81 MET A CA 1
ATOM 633 C C . MET A 1 81 ? -2.254 13.216 -9.523 1.00 92.56 81 MET A C 1
ATOM 635 O O . MET A 1 81 ? -2.879 13.316 -10.569 1.00 92.56 81 MET A O 1
ATOM 639 N N . ILE A 1 82 ? -2.052 12.036 -8.948 1.00 96.25 82 ILE A N 1
ATOM 640 C CA . ILE A 1 82 ? -2.573 10.764 -9.444 1.00 96.25 82 ILE A CA 1
ATOM 641 C C . ILE A 1 82 ? -4.096 10.768 -9.324 1.00 96.25 82 ILE A C 1
ATOM 643 O O . ILE A 1 82 ? -4.660 10.871 -8.232 1.00 96.25 82 ILE A O 1
ATOM 647 N N . ILE A 1 83 ? -4.729 10.605 -10.478 1.00 97.44 83 ILE A N 1
ATOM 648 C CA . ILE A 1 83 ? -6.169 10.508 -10.709 1.00 97.44 83 ILE A CA 1
ATOM 649 C C . ILE A 1 83 ? -6.555 9.040 -10.951 1.00 97.44 83 ILE A C 1
ATOM 651 O O . ILE A 1 83 ? -7.621 8.583 -10.528 1.00 97.44 83 ILE A O 1
ATOM 655 N N . HIS A 1 84 ? -5.659 8.260 -11.567 1.00 98.38 84 HIS A N 1
ATOM 656 C CA . HIS A 1 84 ? -5.882 6.852 -11.886 1.00 98.38 84 HIS A CA 1
ATOM 657 C C . HIS A 1 84 ? -4.829 5.960 -11.225 1.00 98.38 84 HIS A C 1
ATOM 659 O O . HIS A 1 84 ? -3.636 6.053 -11.518 1.00 98.38 84 HIS A O 1
ATOM 665 N N . PHE A 1 85 ? -5.273 5.052 -10.356 1.00 98.56 85 PHE A N 1
ATOM 666 C CA . PHE A 1 85 ? -4.395 4.123 -9.648 1.00 98.56 85 PHE A CA 1
ATOM 667 C C . PHE A 1 85 ? -4.774 2.669 -9.926 1.00 98.56 85 PHE A C 1
ATOM 669 O O . PHE A 1 85 ? -5.947 2.296 -9.871 1.00 98.56 85 PHE A O 1
ATOM 676 N N . SER A 1 86 ? -3.782 1.821 -10.191 1.00 98.69 86 SER A N 1
ATOM 677 C CA . SER A 1 86 ? -3.972 0.376 -10.315 1.00 98.69 86 SER A CA 1
ATOM 678 C C . SER A 1 86 ? -2.891 -0.379 -9.552 1.00 98.69 86 SER A C 1
ATOM 680 O O . SER A 1 86 ? -1.704 -0.113 -9.715 1.00 98.69 86 SER A O 1
ATOM 682 N N . ALA A 1 87 ? -3.320 -1.323 -8.720 1.00 98.25 87 ALA A N 1
ATOM 683 C CA . ALA A 1 87 ? -2.478 -2.264 -7.992 1.00 98.25 87 ALA A CA 1
ATOM 684 C C . ALA A 1 87 ? -3.106 -3.665 -8.025 1.00 98.25 87 ALA A C 1
ATOM 686 O O . ALA A 1 87 ? -3.162 -4.362 -7.012 1.00 98.25 87 ALA A O 1
ATOM 687 N N . LYS A 1 88 ? -3.640 -4.079 -9.176 1.00 98.44 88 LYS A N 1
ATOM 688 C CA . LYS A 1 88 ? -4.258 -5.399 -9.345 1.00 98.44 88 LYS A CA 1
ATOM 689 C C . LYS A 1 88 ? -3.243 -6.496 -9.062 1.00 98.44 88 LYS A C 1
ATOM 691 O O . LYS A 1 88 ? -2.073 -6.384 -9.429 1.00 98.44 88 LYS A O 1
ATOM 696 N N . ASN A 1 89 ? -3.710 -7.580 -8.447 1.00 97.19 89 ASN A N 1
ATOM 697 C CA . ASN A 1 89 ? -2.878 -8.744 -8.137 1.00 97.19 89 ASN A CA 1
ATOM 698 C C . ASN A 1 89 ? -1.647 -8.377 -7.288 1.00 97.19 89 ASN A C 1
ATOM 700 O O . ASN A 1 89 ? -0.558 -8.911 -7.490 1.00 97.19 89 ASN A O 1
ATOM 704 N N . THR A 1 90 ? -1.824 -7.436 -6.363 1.00 97.75 90 THR A N 1
ATOM 705 C CA . THR A 1 90 ? -0.861 -7.140 -5.299 1.00 97.75 90 THR A CA 1
ATOM 706 C C . THR A 1 90 ? -1.431 -7.635 -3.967 1.00 97.75 90 THR A C 1
ATOM 708 O O . THR A 1 90 ? -2.656 -7.616 -3.805 1.00 97.75 90 THR A O 1
ATOM 711 N N . PRO A 1 91 ? -0.599 -8.035 -2.992 1.00 97.06 91 PRO A N 1
ATOM 712 C CA . PRO A 1 91 ? -1.092 -8.478 -1.690 1.00 97.06 91 PRO A CA 1
ATOM 713 C C . PRO A 1 91 ? -2.022 -7.457 -1.018 1.00 97.06 91 PRO A C 1
ATOM 715 O O . PRO A 1 91 ? -3.0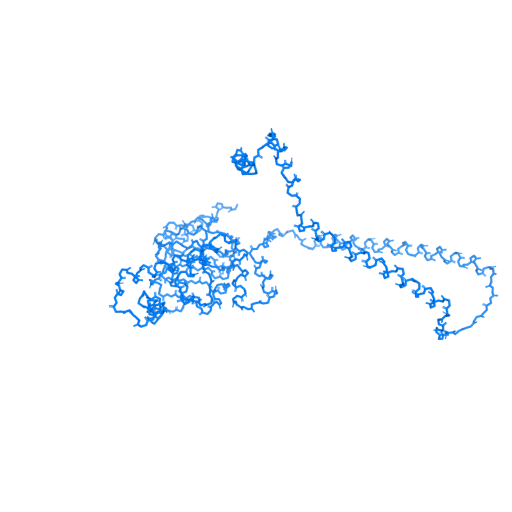81 -7.819 -0.511 1.00 97.06 91 PRO A O 1
ATOM 718 N N . ILE A 1 92 ? -1.675 -6.163 -1.053 1.00 97.00 92 ILE A N 1
ATOM 719 C CA . ILE A 1 92 ? -2.500 -5.107 -0.446 1.00 97.00 92 ILE A CA 1
ATOM 720 C C . ILE A 1 92 ? -3.885 -4.988 -1.103 1.00 97.00 92 ILE A C 1
ATOM 722 O O . ILE A 1 92 ? -4.849 -4.624 -0.432 1.00 97.00 92 ILE A O 1
ATOM 726 N N . SER A 1 93 ? -4.009 -5.322 -2.395 1.00 97.19 93 SER A N 1
ATOM 727 C CA . SER A 1 93 ? -5.281 -5.243 -3.126 1.00 97.19 93 SER A CA 1
ATOM 728 C C . SER A 1 93 ? -6.311 -6.293 -2.715 1.00 97.19 93 SER A C 1
ATOM 730 O O . SER A 1 93 ? -7.485 -6.145 -3.044 1.00 97.19 93 SER A O 1
ATOM 732 N N . GLU A 1 94 ? -5.888 -7.326 -1.982 1.00 96.44 94 GLU A N 1
ATOM 733 C CA . GLU A 1 94 ? -6.771 -8.371 -1.458 1.00 96.44 94 GLU A CA 1
ATOM 734 C C . GLU A 1 94 ? -7.474 -7.962 -0.156 1.00 96.44 94 GLU A C 1
ATOM 736 O O . GLU A 1 94 ? -8.408 -8.637 0.276 1.00 96.44 94 GLU A O 1
ATOM 741 N N . LEU A 1 95 ? -7.053 -6.859 0.474 1.00 95.88 95 LEU A N 1
ATOM 742 C CA . LEU A 1 95 ? -7.705 -6.358 1.680 1.00 95.88 95 LEU A CA 1
ATOM 743 C C . LEU A 1 95 ? -9.140 -5.895 1.380 1.00 95.88 95 LEU A C 1
ATOM 745 O O . LEU A 1 95 ? -9.363 -5.162 0.412 1.00 95.88 95 LEU A O 1
ATOM 749 N N . PRO A 1 96 ? -10.119 -6.207 2.248 1.00 93.81 96 PRO A N 1
ATOM 750 C CA . PRO A 1 96 ? -11.512 -5.815 2.027 1.00 93.81 96 PRO A CA 1
ATOM 751 C C . PRO A 1 96 ? -11.711 -4.292 2.051 1.00 93.81 96 PRO A C 1
ATOM 753 O O . PRO A 1 96 ? -12.613 -3.768 1.400 1.00 93.81 96 PRO A O 1
ATOM 756 N N . ASN A 1 97 ? -10.851 -3.563 2.766 1.00 94.62 97 ASN A N 1
ATOM 757 C CA . ASN A 1 97 ? -10.835 -2.103 2.833 1.00 94.62 97 ASN A CA 1
ATOM 758 C C . ASN A 1 97 ? -9.803 -1.456 1.886 1.00 94.62 97 ASN A C 1
ATOM 760 O O . ASN A 1 97 ? -9.575 -0.250 1.985 1.00 94.62 97 ASN A O 1
ATOM 764 N N . PHE A 1 98 ? -9.202 -2.205 0.950 1.00 97.00 98 PHE A N 1
ATOM 765 C CA . PHE A 1 98 ? -8.138 -1.719 0.057 1.00 97.00 98 PHE A CA 1
ATOM 766 C C . PHE A 1 98 ? -8.466 -0.377 -0.610 1.00 97.00 98 PHE A C 1
ATOM 768 O O . PHE A 1 98 ? -7.645 0.537 -0.612 1.00 97.00 98 PHE A O 1
ATOM 775 N N . ARG A 1 99 ? -9.682 -0.226 -1.145 1.00 97.31 99 ARG A N 1
ATOM 776 C CA . ARG A 1 99 ? -10.099 1.005 -1.836 1.00 97.31 99 ARG A CA 1
ATOM 777 C C . ARG A 1 99 ? -10.159 2.211 -0.895 1.00 97.31 99 ARG A C 1
ATOM 779 O O . ARG A 1 99 ? -9.744 3.296 -1.283 1.00 97.31 99 ARG A O 1
ATOM 786 N N . GLN A 1 100 ? -10.587 2.018 0.353 1.00 96.25 100 GLN A N 1
ATOM 787 C CA . GLN A 1 100 ? -10.564 3.075 1.371 1.00 96.25 100 GLN A CA 1
ATOM 788 C C . GLN A 1 100 ? -9.125 3.455 1.737 1.00 96.25 100 GLN A C 1
ATOM 790 O O . GLN A 1 100 ? -8.813 4.638 1.842 1.00 96.25 100 GLN A O 1
ATOM 795 N N . LEU A 1 101 ? -8.234 2.465 1.874 1.00 96.44 101 LEU A N 1
ATOM 796 C CA . LEU A 1 101 ? -6.809 2.703 2.125 1.00 96.44 101 LEU A CA 1
ATOM 797 C C . LEU A 1 101 ? -6.149 3.460 0.965 1.00 96.44 101 LEU A C 1
ATOM 799 O O . LEU A 1 101 ? -5.391 4.392 1.211 1.00 96.44 101 LEU A O 1
ATOM 803 N N . ALA A 1 102 ? -6.479 3.117 -0.283 1.00 97.50 102 ALA A N 1
ATOM 804 C CA . ALA A 1 102 ? -5.995 3.827 -1.464 1.00 97.50 102 ALA A CA 1
ATOM 805 C C . ALA A 1 102 ? -6.459 5.291 -1.475 1.00 97.50 102 ALA A C 1
ATOM 807 O O . ALA A 1 102 ? -5.646 6.187 -1.685 1.00 97.50 102 ALA A O 1
ATOM 808 N N . LEU A 1 103 ? -7.735 5.553 -1.178 1.00 97.44 103 LEU A N 1
ATOM 809 C CA . LEU A 1 103 ? -8.259 6.919 -1.087 1.00 97.44 103 LEU A CA 1
ATOM 810 C C . LEU A 1 103 ? -7.623 7.724 0.055 1.00 97.44 103 LEU A C 1
ATOM 812 O O . LEU A 1 103 ? -7.397 8.918 -0.097 1.00 97.44 103 LEU A O 1
ATOM 816 N N . LEU A 1 104 ? -7.295 7.087 1.181 1.00 96.56 104 LEU A N 1
ATOM 817 C CA . LEU A 1 104 ? -6.587 7.745 2.283 1.00 96.56 104 LEU A CA 1
ATOM 818 C C . LEU A 1 104 ? -5.121 8.033 1.952 1.00 96.56 104 LEU A C 1
ATOM 820 O O . LEU A 1 104 ? -4.625 9.112 2.274 1.00 96.56 104 LEU A O 1
ATOM 824 N N . ALA A 1 105 ? -4.423 7.083 1.329 1.00 96.88 105 ALA A N 1
ATOM 825 C CA . ALA A 1 105 ? -3.009 7.212 0.995 1.00 96.88 105 ALA A CA 1
ATOM 826 C C . ALA A 1 105 ? -2.778 8.216 -0.139 1.00 96.88 105 ALA A C 1
ATOM 828 O O . ALA A 1 105 ? -1.913 9.087 -0.044 1.00 96.88 105 ALA A O 1
ATOM 829 N N . ILE A 1 106 ? -3.557 8.092 -1.210 1.00 96.44 106 ILE A N 1
ATOM 830 C CA . ILE A 1 106 ? -3.379 8.846 -2.448 1.00 96.44 106 ILE A CA 1
ATOM 831 C C . ILE A 1 106 ? -4.167 10.155 -2.348 1.00 96.44 106 ILE A C 1
ATOM 833 O O . ILE A 1 106 ? -3.582 11.237 -2.424 1.00 96.44 106 ILE A O 1
ATOM 837 N N . GLY A 1 107 ? -5.465 10.060 -2.065 1.00 95.25 107 GLY A N 1
ATOM 838 C CA . GLY A 1 107 ? -6.356 11.193 -1.826 1.00 95.25 107 GLY A CA 1
ATOM 839 C C . GLY A 1 107 ? -7.718 11.036 -2.509 1.00 95.25 107 GLY A C 1
ATOM 840 O O . GLY A 1 107 ? -7.960 10.095 -3.270 1.00 95.25 107 GLY A O 1
ATOM 841 N N . SER A 1 108 ? -8.626 11.973 -2.222 1.00 94.75 108 SER A N 1
ATOM 842 C CA . SER A 1 108 ? -10.006 11.986 -2.728 1.00 94.75 108 SER A CA 1
ATOM 843 C C . SER A 1 108 ? -10.139 12.399 -4.197 1.00 94.75 108 SER A C 1
ATOM 845 O O . SER A 1 108 ? -11.231 12.295 -4.747 1.00 94.75 108 SER A O 1
ATOM 847 N N . GLN A 1 109 ? -9.055 12.848 -4.836 1.00 95.31 109 GLN A N 1
ATOM 848 C CA . GLN A 1 109 ? -9.011 13.176 -6.265 1.00 95.31 109 GLN A CA 1
ATOM 849 C C . GLN A 1 109 ? -8.966 11.945 -7.181 1.00 95.31 109 GLN A C 1
ATOM 851 O O . GLN A 1 109 ? -9.043 12.095 -8.396 1.00 95.31 109 GLN A O 1
ATOM 856 N N . LEU A 1 110 ? -8.798 10.739 -6.628 1.00 97.62 110 LEU A N 1
ATOM 857 C CA . LEU A 1 110 ? -8.824 9.515 -7.421 1.00 97.62 110 LEU A CA 1
ATOM 858 C C . LEU A 1 110 ? -10.186 9.339 -8.098 1.00 97.62 110 LEU A C 1
ATOM 860 O O . LEU A 1 110 ? -11.210 9.212 -7.430 1.00 97.62 110 LEU A O 1
ATOM 864 N N . GLU A 1 111 ? -10.176 9.231 -9.422 1.00 98.25 111 GLU A N 1
ATOM 865 C CA . GLU A 1 111 ? -11.366 8.920 -10.213 1.00 98.25 111 GLU A CA 1
ATOM 866 C C . GLU A 1 111 ? -11.536 7.418 -10.407 1.00 98.25 111 GLU A C 1
ATOM 868 O O . GLU A 1 111 ? -12.660 6.921 -10.453 1.00 98.25 111 GLU A O 1
ATOM 873 N N . THR A 1 112 ? -10.436 6.665 -10.506 1.00 98.56 112 THR A N 1
ATOM 874 C CA . THR A 1 112 ? -10.491 5.213 -10.725 1.00 98.56 112 THR A CA 1
ATOM 875 C C . THR A 1 112 ? -9.454 4.470 -9.896 1.00 98.56 112 THR A C 1
ATOM 877 O O . THR A 1 112 ? -8.277 4.836 -9.893 1.00 98.56 112 THR A O 1
ATOM 880 N N . ILE A 1 113 ? -9.872 3.355 -9.291 1.00 98.69 113 ILE A N 1
ATOM 881 C CA . ILE A 1 113 ? -8.990 2.393 -8.620 1.00 98.69 113 ILE A CA 1
ATOM 882 C C . ILE A 1 113 ? -9.169 1.030 -9.287 1.00 98.69 113 ILE A C 1
ATOM 884 O O . ILE A 1 113 ? -10.287 0.518 -9.366 1.00 98.69 113 ILE A O 1
ATOM 888 N N . ASN A 1 114 ? -8.078 0.433 -9.771 1.00 98.25 114 ASN A N 1
ATOM 889 C CA . ASN A 1 114 ? -8.075 -0.824 -10.532 1.00 98.25 114 ASN A CA 1
ATOM 890 C C . ASN A 1 114 ? -9.006 -0.784 -11.765 1.00 98.25 114 ASN A C 1
ATOM 892 O O . ASN A 1 114 ? -9.583 -1.801 -12.158 1.00 98.25 114 ASN A O 1
ATOM 896 N N . GLY A 1 115 ? -9.156 0.392 -12.385 1.00 97.06 115 GLY A N 1
ATOM 897 C CA . GLY A 1 115 ? -10.051 0.626 -13.526 1.00 97.06 115 GLY A CA 1
ATOM 898 C C . GLY A 1 115 ? -11.540 0.705 -13.172 1.00 97.06 115 GLY A C 1
ATOM 899 O O . GLY A 1 115 ? -12.365 0.844 -14.068 1.00 97.06 115 GLY A O 1
ATOM 900 N N . VAL A 1 116 ? -11.896 0.627 -11.887 1.00 98.25 116 VAL A N 1
ATOM 901 C CA . VAL A 1 116 ? -13.271 0.808 -11.410 1.00 98.25 116 VAL A CA 1
ATOM 902 C C . VAL A 1 116 ? -13.424 2.236 -10.881 1.00 98.25 116 VAL A C 1
ATOM 904 O O . VAL A 1 116 ? -12.637 2.618 -10.002 1.00 98.25 116 VAL A O 1
ATOM 907 N N . PRO A 1 117 ? -14.420 3.007 -11.363 1.00 98.38 117 PRO A N 1
ATOM 908 C CA . PRO A 1 117 ? -14.682 4.357 -10.882 1.00 98.38 117 PRO A CA 1
ATOM 909 C C . PRO A 1 117 ? -14.844 4.426 -9.361 1.00 98.38 117 PRO A C 1
ATOM 911 O O . PRO A 1 117 ? -15.359 3.498 -8.729 1.00 98.38 117 PRO A O 1
ATOM 914 N N . VAL A 1 118 ? -14.379 5.515 -8.763 1.00 98.25 118 VAL A N 1
ATOM 915 C CA . VAL A 1 118 ? -14.606 5.828 -7.353 1.00 98.25 118 VAL A CA 1
ATOM 916 C C . VAL A 1 118 ? -16.010 6.401 -7.206 1.00 98.25 118 VAL A C 1
ATOM 918 O O . VAL A 1 118 ? -16.404 7.330 -7.906 1.00 98.25 118 VAL A O 1
ATOM 921 N N . SER A 1 119 ? -16.790 5.819 -6.302 1.00 97.50 119 SER A N 1
ATOM 922 C CA . SER A 1 119 ? -18.156 6.259 -6.033 1.00 97.50 119 SER A CA 1
ATOM 923 C C . SER A 1 119 ? -18.199 7.382 -4.996 1.00 97.50 119 SER A C 1
ATOM 925 O O . SER A 1 119 ? -17.376 7.451 -4.079 1.00 97.50 119 SER A O 1
ATOM 927 N N . GLN A 1 120 ? -19.240 8.216 -5.060 1.00 96.38 120 GLN A N 1
ATOM 928 C CA . GLN A 1 120 ? -19.460 9.264 -4.061 1.00 96.38 120 GLN A CA 1
ATOM 929 C C . GLN A 1 120 ? -19.612 8.697 -2.640 1.00 96.38 120 GLN A C 1
ATOM 931 O O . GLN A 1 120 ? -19.171 9.321 -1.678 1.00 96.38 120 GLN A O 1
ATOM 936 N N . SER A 1 121 ? -20.190 7.499 -2.494 1.00 96.50 121 SER A N 1
ATOM 937 C CA . SER A 1 121 ? -20.300 6.812 -1.202 1.00 96.50 121 SER A CA 1
ATOM 938 C C . SER A 1 121 ? -18.942 6.483 -0.588 1.00 96.50 121 SER A C 1
ATOM 940 O O . SER A 1 121 ? -18.786 6.595 0.625 1.00 96.50 121 SER A O 1
ATOM 942 N N . GLU A 1 122 ? -17.953 6.112 -1.403 1.00 96.50 122 GLU A N 1
ATOM 943 C CA . GLU A 1 122 ? -16.597 5.833 -0.920 1.00 96.50 122 GLU A CA 1
ATOM 944 C C . GLU A 1 122 ? -15.898 7.112 -0.459 1.00 96.50 122 GLU A C 1
ATOM 946 O O . GLU A 1 122 ? -15.306 7.129 0.619 1.00 96.50 122 GLU A O 1
ATOM 951 N N . LEU A 1 123 ? -16.043 8.202 -1.220 1.00 96.19 123 LEU A N 1
ATOM 952 C CA . LEU A 1 123 ? -15.531 9.520 -0.835 1.00 96.19 123 LEU A CA 1
ATOM 953 C C . LEU A 1 123 ? -16.172 10.020 0.465 1.00 96.19 123 LEU A C 1
ATOM 955 O O . LEU A 1 123 ? -15.494 10.554 1.339 1.00 96.19 123 LEU A O 1
ATOM 959 N N . SER A 1 124 ? -17.479 9.815 0.633 1.00 94.69 124 SER A N 1
ATOM 960 C CA . SER A 1 124 ? -18.168 10.161 1.876 1.00 94.69 124 SER A CA 1
ATOM 961 C C . SER A 1 124 ? -17.713 9.294 3.053 1.00 94.69 124 SER A C 1
ATOM 963 O O . SER A 1 124 ? -17.603 9.815 4.163 1.00 94.69 124 SER A O 1
ATOM 965 N N . ALA A 1 125 ? -17.403 8.012 2.833 1.00 93.88 125 ALA A N 1
ATOM 966 C CA . ALA A 1 125 ? -16.955 7.092 3.880 1.00 93.88 125 ALA A CA 1
ATOM 967 C C . ALA A 1 125 ? -15.570 7.438 4.451 1.00 93.88 125 ALA A C 1
ATOM 969 O O . ALA A 1 125 ? -15.326 7.178 5.626 1.00 93.88 125 ALA A O 1
ATOM 970 N N . ILE A 1 126 ? -14.689 8.049 3.651 1.00 94.56 126 ILE A N 1
ATOM 971 C CA . ILE A 1 126 ? -13.371 8.526 4.103 1.00 94.56 126 ILE A CA 1
ATOM 972 C C . ILE A 1 126 ? -13.360 10.011 4.498 1.00 94.56 126 ILE A C 1
ATOM 974 O O . ILE A 1 126 ? -12.299 10.597 4.703 1.00 94.56 126 ILE A O 1
ATOM 978 N N . SER A 1 127 ? -14.527 10.651 4.578 1.00 93.81 127 SER A N 1
ATOM 979 C CA . SER A 1 127 ? -14.614 12.048 5.001 1.00 93.81 127 SER A CA 1
ATOM 980 C C . SER A 1 127 ? -14.331 12.195 6.497 1.00 93.81 127 SER A C 1
ATOM 982 O O . SER A 1 127 ? -14.677 11.330 7.308 1.00 93.81 127 SER A O 1
ATOM 984 N N . GLY A 1 128 ? -13.793 13.348 6.897 1.00 91.88 128 GLY A N 1
ATOM 985 C CA . GLY A 1 128 ? -13.569 13.650 8.309 1.00 91.88 128 GLY A CA 1
ATOM 986 C C . GLY A 1 128 ? -14.847 13.593 9.149 1.00 91.88 128 GLY A C 1
ATOM 987 O O . GLY A 1 128 ? -14.799 13.205 10.317 1.00 91.88 128 GLY A O 1
ATOM 988 N N . ARG A 1 129 ? -16.014 13.877 8.552 1.00 91.00 129 ARG A N 1
ATOM 989 C CA . ARG A 1 129 ? -17.320 13.663 9.188 1.00 91.00 129 ARG A CA 1
ATOM 990 C C . ARG A 1 129 ? -17.584 12.184 9.475 1.00 91.00 129 ARG A C 1
ATOM 992 O O . ARG A 1 129 ? -17.938 11.858 10.605 1.00 91.00 129 ARG A O 1
ATOM 999 N N . ALA A 1 130 ? -17.396 11.301 8.494 1.00 92.00 130 ALA A N 1
ATOM 1000 C CA . ALA A 1 130 ? -17.605 9.864 8.675 1.00 92.00 130 ALA A CA 1
ATOM 1001 C C . ALA A 1 130 ? -16.663 9.287 9.740 1.00 92.00 130 ALA A C 1
ATOM 1003 O O . ALA A 1 130 ? -17.106 8.554 10.626 1.00 92.00 130 ALA A O 1
ATOM 1004 N N . PHE A 1 131 ? -15.389 9.689 9.735 1.00 92.56 131 PHE A N 1
ATOM 1005 C CA . PHE A 1 131 ? -14.458 9.297 10.794 1.00 92.56 131 PHE A CA 1
ATOM 1006 C C . PHE A 1 131 ? -14.854 9.855 12.155 1.00 92.56 131 PHE A C 1
ATOM 1008 O O . PHE A 1 131 ? -14.787 9.147 13.156 1.00 92.56 131 PHE A O 1
ATOM 1015 N N . THR A 1 132 ? -15.329 11.095 12.210 1.00 90.69 132 THR A N 1
ATOM 1016 C CA . THR A 1 132 ? -15.803 11.686 13.461 1.00 90.69 132 THR A CA 1
ATOM 1017 C C . THR A 1 132 ? -16.968 10.889 14.047 1.00 90.69 132 THR A C 1
ATOM 1019 O O . THR A 1 132 ? -16.956 10.544 15.229 1.00 90.69 132 THR A O 1
ATOM 1022 N N . GLU A 1 133 ? -17.952 10.543 13.216 1.00 90.38 133 GLU A N 1
ATOM 1023 C CA . GLU A 1 133 ? -19.086 9.706 13.614 1.00 90.38 133 GLU A CA 1
ATOM 1024 C C . GLU A 1 133 ? -18.623 8.310 14.071 1.00 90.38 133 GLU A C 1
ATOM 1026 O O . GLU A 1 133 ? -19.138 7.787 15.064 1.00 90.38 133 GLU A O 1
ATOM 1031 N N . TYR A 1 134 ? -17.614 7.741 13.403 1.00 90.81 134 TYR A N 1
ATOM 1032 C CA . TYR A 1 134 ? -17.029 6.444 13.741 1.00 90.81 134 TYR A CA 1
ATOM 1033 C C . TYR A 1 134 ? -16.310 6.440 15.101 1.00 90.81 134 TYR A C 1
ATOM 1035 O O . TYR A 1 134 ? -16.614 5.602 15.955 1.00 90.81 134 TYR A O 1
ATOM 1043 N N . PHE A 1 135 ? -15.383 7.377 15.327 1.00 90.25 135 PHE A N 1
ATOM 1044 C CA . PHE A 1 135 ? -14.520 7.389 16.515 1.00 90.25 135 PHE A CA 1
ATOM 1045 C C . PHE A 1 135 ? -15.196 7.979 17.753 1.00 90.25 135 PHE A C 1
ATOM 1047 O O . PHE A 1 135 ? -14.979 7.496 18.863 1.00 90.25 135 PHE A O 1
ATOM 1054 N N . PHE A 1 136 ? -16.026 9.010 17.590 1.00 86.62 136 PHE A N 1
ATOM 1055 C CA . PHE A 1 136 ? -16.570 9.759 18.727 1.00 86.62 136 PHE A CA 1
ATOM 1056 C C . PHE A 1 136 ? -18.037 9.429 19.030 1.00 86.62 136 PHE A C 1
ATOM 1058 O O . PHE A 1 136 ? -18.545 9.822 20.083 1.00 86.62 136 PHE A O 1
ATOM 1065 N N . ARG A 1 137 ? -18.710 8.654 18.159 1.00 75.81 137 ARG A N 1
ATOM 1066 C CA . ARG A 1 137 ? -20.146 8.312 18.245 1.00 75.81 137 ARG A CA 1
ATOM 1067 C C . ARG A 1 137 ? -21.022 9.580 18.389 1.00 75.81 137 ARG A C 1
ATOM 1069 O O . ARG A 1 137 ? -20.530 10.700 18.337 1.00 75.81 137 ARG A O 1
ATOM 1076 N N . LYS A 1 138 ? -22.350 9.449 18.532 1.00 60.56 138 LYS A N 1
ATOM 1077 C CA . LYS A 1 138 ? -23.347 10.559 18.520 1.00 60.56 138 LYS A CA 1
ATOM 1078 C C . LYS A 1 138 ? -23.184 11.664 19.598 1.00 60.56 138 LYS A C 1
ATOM 1080 O O . LYS A 1 138 ? -24.092 12.464 19.786 1.00 60.56 138 LYS A O 1
ATOM 1085 N N . VAL A 1 139 ? -22.058 11.737 20.307 1.00 56.97 139 VAL A N 1
ATOM 1086 C CA . VAL A 1 139 ? -21.753 12.753 21.333 1.00 56.97 139 VAL A CA 1
ATOM 1087 C C . VAL A 1 139 ? -21.357 14.105 20.706 1.00 56.97 139 VAL A C 1
ATOM 1089 O O . VAL A 1 139 ? -21.184 15.108 21.394 1.00 56.97 139 VAL A O 1
ATOM 1092 N N . VAL A 1 140 ? -21.233 14.174 19.381 1.00 54.56 140 VAL A N 1
ATOM 1093 C CA . VAL A 1 140 ? -20.561 15.282 18.707 1.00 54.56 140 VAL A CA 1
ATOM 1094 C C . VAL A 1 140 ? -21.543 16.290 18.115 1.00 54.56 140 VAL A C 1
ATOM 1096 O O . VAL A 1 140 ? -21.912 16.218 16.948 1.00 54.56 140 VAL A O 1
ATOM 1099 N N . THR A 1 141 ? -21.911 17.295 18.902 1.00 58.97 141 THR A N 1
ATOM 1100 C CA . THR A 1 141 ? -22.495 18.549 18.386 1.00 58.97 141 THR A CA 1
ATOM 1101 C C . THR A 1 141 ? -21.456 19.668 18.233 1.00 58.97 141 THR A C 1
ATOM 1103 O O . THR A 1 141 ? -21.818 20.786 17.882 1.00 58.97 141 THR A O 1
ATOM 1106 N N . LYS A 1 142 ? -20.161 19.400 18.487 1.00 76.56 142 LYS A N 1
ATOM 1107 C CA . LYS A 1 142 ? -19.123 20.446 18.604 1.00 76.56 142 LYS A CA 1
ATOM 1108 C C . LYS A 1 142 ? -17.792 20.192 17.876 1.00 76.56 142 LYS A C 1
ATOM 1110 O O . LYS A 1 142 ? -16.849 20.934 18.131 1.00 76.56 142 LYS A O 1
ATOM 1115 N N . ILE A 1 143 ? -17.668 19.185 17.006 1.00 85.44 143 ILE A N 1
ATOM 1116 C CA . ILE A 1 143 ? -16.417 19.015 16.240 1.00 85.44 143 ILE A CA 1
ATOM 1117 C C . ILE A 1 143 ? -16.433 19.939 15.023 1.00 85.44 143 ILE A C 1
ATOM 1119 O O . ILE A 1 143 ? -17.367 19.909 14.221 1.00 85.44 143 ILE A O 1
ATOM 1123 N N . THR A 1 144 ? -15.403 20.775 14.911 1.00 90.50 144 THR A N 1
ATOM 1124 C CA . THR A 1 144 ? -15.255 21.754 13.828 1.00 90.50 144 THR A CA 1
ATOM 1125 C C . THR A 1 144 ? -14.760 21.090 12.542 1.00 90.50 144 THR A C 1
ATOM 1127 O O . THR A 1 144 ? -14.147 20.025 12.583 1.00 90.50 144 THR A O 1
ATOM 1130 N N . ALA A 1 145 ? -14.970 21.733 11.389 1.00 90.94 145 ALA A N 1
ATOM 1131 C CA . ALA A 1 145 ? -14.440 21.249 10.109 1.00 90.94 145 ALA A CA 1
ATOM 1132 C C . ALA A 1 145 ? -12.911 21.046 10.154 1.00 90.94 145 ALA A C 1
ATOM 1134 O O . ALA A 1 145 ? -12.417 20.005 9.743 1.00 90.94 145 ALA A O 1
ATOM 1135 N N . ALA A 1 146 ? -12.177 21.965 10.790 1.00 93.00 146 ALA A N 1
ATOM 1136 C CA . ALA A 1 146 ? -10.727 21.847 10.956 1.00 93.00 146 ALA A CA 1
ATOM 1137 C C . ALA A 1 146 ? -10.306 20.577 11.723 1.00 93.00 146 ALA A C 1
ATOM 1139 O O . ALA A 1 146 ? -9.302 19.952 11.390 1.00 93.00 146 ALA A O 1
ATOM 1140 N N . GLN A 1 147 ? -11.078 20.164 12.733 1.00 91.31 147 GLN A N 1
ATOM 1141 C CA . GLN A 1 147 ? -10.822 18.917 13.460 1.00 91.31 147 GLN A CA 1
ATOM 1142 C C . GLN A 1 147 ? -11.140 17.681 12.608 1.00 91.31 147 GLN A C 1
ATOM 1144 O O . GLN A 1 147 ? -10.417 16.690 12.676 1.00 91.31 147 GLN A O 1
ATOM 1149 N N . GLN A 1 148 ? -12.189 17.735 11.784 1.00 92.44 148 GLN A N 1
ATOM 1150 C CA . GLN A 1 148 ? -12.519 16.666 10.833 1.00 92.44 148 GLN A CA 1
ATOM 1151 C C . GLN A 1 148 ? -11.395 16.471 9.805 1.00 92.44 148 GLN A C 1
ATOM 1153 O O . GLN A 1 148 ? -10.977 15.338 9.539 1.00 92.44 148 GLN A O 1
ATOM 1158 N N . ASP A 1 149 ? -10.863 17.571 9.276 1.00 92.44 149 ASP A N 1
ATOM 1159 C CA . ASP A 1 149 ? -9.735 17.558 8.344 1.00 92.44 149 ASP A CA 1
ATOM 1160 C C . ASP A 1 149 ? -8.470 17.018 9.015 1.00 92.44 149 ASP A C 1
ATOM 1162 O O . ASP A 1 149 ? -7.755 16.203 8.433 1.00 92.44 149 ASP A O 1
ATOM 1166 N N . GLN A 1 150 ? -8.226 17.399 10.272 1.00 94.06 150 GLN A N 1
ATOM 1167 C CA . GLN A 1 150 ? -7.108 16.880 11.056 1.00 94.06 150 GLN A CA 1
ATOM 1168 C C . GLN A 1 150 ? -7.193 15.360 11.248 1.00 94.06 150 GLN A C 1
ATOM 1170 O O . GLN A 1 150 ? -6.185 14.680 11.070 1.00 94.06 150 GLN A O 1
ATOM 1175 N N . ILE A 1 151 ? -8.370 14.814 11.569 1.00 93.50 151 ILE A N 1
ATOM 1176 C CA . ILE A 1 151 ? -8.563 13.360 11.710 1.00 93.50 151 ILE A CA 1
ATOM 1177 C C . ILE A 1 151 ? -8.275 12.657 10.381 1.00 93.50 151 ILE A C 1
ATOM 1179 O O . ILE A 1 151 ? -7.537 11.674 10.346 1.00 93.50 151 ILE A O 1
ATOM 1183 N N . THR A 1 152 ? -8.818 13.184 9.281 1.00 94.94 152 THR A N 1
ATOM 1184 C CA . THR A 1 152 ? -8.586 12.631 7.937 1.00 94.94 152 THR A CA 1
ATOM 1185 C C . THR A 1 152 ? -7.097 12.623 7.614 1.00 94.94 152 THR A C 1
ATOM 1187 O O . THR A 1 152 ? -6.553 11.598 7.213 1.00 94.94 152 THR A O 1
ATOM 1190 N N . ARG A 1 153 ? -6.410 13.739 7.878 1.00 94.88 153 ARG A N 1
ATOM 1191 C CA . ARG A 1 153 ? -4.969 13.873 7.670 1.00 94.88 153 ARG A CA 1
ATOM 1192 C C . ARG A 1 153 ? -4.166 12.883 8.511 1.00 94.88 153 ARG A C 1
ATOM 1194 O O . ARG A 1 153 ? -3.266 12.252 7.969 1.00 94.88 153 ARG A O 1
ATOM 1201 N N . GLN A 1 154 ? -4.500 12.710 9.789 1.00 94.81 154 GLN A N 1
ATOM 1202 C CA . GLN A 1 154 ? -3.835 11.741 10.667 1.00 94.81 154 GLN A CA 1
ATOM 1203 C C . GLN A 1 154 ? -3.978 10.307 10.149 1.00 94.81 154 GLN A C 1
ATOM 1205 O O . GLN A 1 154 ? -3.019 9.543 10.189 1.00 94.81 154 GLN A O 1
ATOM 1210 N N . LEU A 1 155 ? -5.149 9.939 9.624 1.00 95.62 155 LEU A N 1
ATOM 1211 C CA . LEU A 1 155 ? -5.373 8.617 9.036 1.00 95.62 155 LEU A CA 1
ATOM 1212 C C . LEU A 1 155 ? -4.633 8.443 7.709 1.00 95.62 155 LEU A C 1
ATOM 1214 O O . LEU A 1 155 ? -4.014 7.405 7.486 1.00 95.62 155 LEU A O 1
ATOM 1218 N N . SER A 1 156 ? -4.651 9.459 6.845 1.00 96.06 156 SER A N 1
ATOM 1219 C CA . SER A 1 156 ? -3.858 9.471 5.613 1.00 96.06 156 SER A CA 1
ATOM 1220 C C . SER A 1 156 ? -2.368 9.308 5.907 1.00 96.06 156 SER A C 1
ATOM 1222 O O . SER A 1 156 ? -1.702 8.482 5.288 1.00 96.06 156 SER A O 1
ATOM 1224 N N . GLU A 1 157 ? -1.842 10.056 6.879 1.00 95.81 157 GLU A N 1
ATOM 1225 C CA . GLU A 1 157 ? -0.455 9.934 7.324 1.00 95.81 157 GLU A CA 1
ATOM 1226 C C . GLU A 1 157 ? -0.190 8.543 7.913 1.00 95.81 157 GLU A C 1
ATOM 1228 O O . GLU A 1 157 ? 0.784 7.914 7.519 1.00 95.81 157 GLU A O 1
ATOM 1233 N N . ALA A 1 158 ? -1.069 8.000 8.758 1.00 95.81 158 ALA A N 1
ATOM 1234 C CA . ALA A 1 158 ? -0.927 6.645 9.295 1.00 95.81 158 ALA A CA 1
ATOM 1235 C C . ALA A 1 158 ? -0.752 5.590 8.187 1.00 95.81 158 ALA A C 1
ATOM 1237 O O . ALA A 1 158 ? 0.177 4.780 8.226 1.00 95.81 158 ALA A O 1
ATOM 1238 N N . VAL A 1 159 ? -1.609 5.626 7.162 1.00 96.25 159 VAL A N 1
ATOM 1239 C CA . VAL A 1 159 ? -1.553 4.691 6.028 1.00 96.25 159 VAL A CA 1
ATOM 1240 C C . VAL A 1 159 ? -0.255 4.864 5.223 1.00 96.25 159 VAL A C 1
ATOM 1242 O O . VAL A 1 159 ? 0.381 3.868 4.871 1.00 96.25 159 VAL A O 1
ATOM 1245 N N . ARG A 1 160 ? 0.195 6.106 4.995 1.00 96.00 160 ARG A N 1
ATOM 1246 C CA . ARG A 1 160 ? 1.475 6.413 4.317 1.00 96.00 160 ARG A CA 1
ATOM 1247 C C . ARG A 1 160 ? 2.715 6.030 5.122 1.00 96.00 160 ARG A C 1
ATOM 1249 O O . ARG A 1 160 ? 3.763 5.793 4.530 1.00 96.00 160 ARG A O 1
ATOM 1256 N N . HIS A 1 161 ? 2.605 5.917 6.444 1.00 95.12 161 HIS A N 1
ATOM 1257 C CA . HIS A 1 161 ? 3.661 5.367 7.299 1.00 95.12 161 HIS A CA 1
ATOM 1258 C C . HIS A 1 161 ? 3.585 3.838 7.414 1.00 95.12 161 HIS A C 1
ATOM 1260 O O . HIS A 1 161 ? 4.418 3.221 8.071 1.00 95.12 161 HIS A O 1
ATOM 1266 N N . GLY A 1 162 ? 2.679 3.187 6.678 1.00 92.44 162 GLY A N 1
ATOM 1267 C CA . GLY A 1 162 ? 2.634 1.731 6.566 1.00 92.44 162 GLY A CA 1
ATOM 1268 C C . GLY A 1 162 ? 1.683 1.051 7.541 1.00 92.44 162 GLY A C 1
ATOM 1269 O O . GLY A 1 162 ? 1.801 -0.157 7.729 1.00 92.44 162 GLY A O 1
ATOM 1270 N N . TYR A 1 163 ? 0.739 1.791 8.127 1.00 94.50 163 TYR A N 1
ATOM 1271 C CA . TYR A 1 163 ? -0.347 1.202 8.898 1.00 94.50 163 TYR A CA 1
ATOM 1272 C C . TYR A 1 163 ? -1.202 0.274 8.024 1.00 94.50 163 TYR A C 1
ATOM 1274 O O . TYR A 1 163 ? -1.768 0.700 7.015 1.00 94.50 163 TYR A O 1
ATOM 1282 N N . ILE A 1 164 ? -1.314 -0.991 8.434 1.00 89.12 164 ILE A N 1
ATOM 1283 C CA . ILE A 1 164 ? -2.156 -2.003 7.784 1.00 89.12 164 ILE A CA 1
ATOM 1284 C C . ILE A 1 164 ? -3.125 -2.571 8.820 1.00 89.12 164 ILE A C 1
ATOM 1286 O O . ILE A 1 164 ? -2.703 -3.054 9.874 1.00 89.12 164 ILE A O 1
ATOM 1290 N N . ALA A 1 165 ? -4.418 -2.564 8.501 1.00 88.31 165 ALA A N 1
ATOM 1291 C CA . ALA A 1 165 ? -5.449 -3.212 9.300 1.00 88.31 165 ALA A CA 1
ATOM 1292 C C . ALA A 1 165 ? -6.646 -3.610 8.428 1.00 88.31 165 ALA A C 1
ATOM 1294 O O . ALA A 1 165 ? -6.981 -2.899 7.483 1.00 88.31 165 ALA A O 1
ATOM 1295 N N . ASP A 1 166 ? -7.326 -4.700 8.794 1.00 87.62 166 ASP A N 1
ATOM 1296 C CA . ASP A 1 166 ? -8.631 -5.079 8.223 1.00 87.62 166 ASP A CA 1
ATOM 1297 C C . ASP A 1 166 ? -9.689 -3.993 8.486 1.00 87.62 166 ASP A C 1
ATOM 1299 O O . ASP A 1 166 ? -10.477 -3.615 7.620 1.00 87.62 166 ASP A O 1
ATOM 1303 N N . LYS A 1 167 ? -9.688 -3.455 9.711 1.00 88.06 167 LYS A N 1
ATOM 1304 C CA . LYS A 1 167 ? -10.647 -2.455 10.195 1.00 88.06 167 LYS A CA 1
ATOM 1305 C C . LYS A 1 167 ? -9.942 -1.436 11.074 1.00 88.06 167 LYS A C 1
ATOM 1307 O O . LYS A 1 167 ? -9.045 -1.787 11.840 1.00 88.06 167 LYS A O 1
ATOM 1312 N N . PHE A 1 168 ? -10.400 -0.189 11.018 1.00 86.81 168 PHE A N 1
ATOM 1313 C CA . PHE A 1 168 ? -9.929 0.840 11.939 1.00 86.81 168 PHE A CA 1
ATOM 1314 C C . PHE A 1 168 ? -10.332 0.495 13.383 1.00 86.81 168 PHE A C 1
ATOM 1316 O O . PHE A 1 168 ? -11.469 0.071 13.616 1.00 86.81 168 PHE A O 1
ATOM 1323 N N . PRO A 1 169 ? -9.449 0.682 14.378 1.00 88.12 169 PRO A N 1
ATOM 1324 C CA . PRO A 1 169 ? -9.790 0.488 15.782 1.00 88.12 169 PRO A CA 1
ATOM 1325 C C . PRO A 1 169 ? -10.862 1.489 16.216 1.00 88.12 169 PRO A C 1
ATOM 1327 O O . PRO A 1 169 ? -11.105 2.495 15.562 1.00 88.12 169 PRO A O 1
ATOM 1330 N N . ARG A 1 170 ? -11.511 1.237 17.355 1.00 87.81 170 ARG A N 1
ATOM 1331 C CA . ARG A 1 170 ? -12.571 2.128 17.866 1.00 87.81 170 ARG A CA 1
ATOM 1332 C C . ARG A 1 170 ? -12.048 3.462 18.396 1.00 87.81 170 ARG A C 1
ATOM 1334 O O . ARG A 1 170 ? -12.831 4.391 18.549 1.00 87.81 170 ARG A O 1
ATOM 1341 N N . GLN A 1 171 ? -10.762 3.533 18.725 1.00 89.38 171 GLN A N 1
ATOM 1342 C CA . GLN A 1 171 ? -10.121 4.713 19.290 1.00 89.38 171 GLN A CA 1
ATOM 1343 C C . GLN A 1 171 ? -9.029 5.200 18.346 1.00 89.38 171 GLN A C 1
ATOM 1345 O O . GLN A 1 171 ? -8.215 4.412 17.867 1.00 89.38 171 GLN A O 1
ATOM 1350 N N . LEU A 1 172 ? -9.007 6.510 18.109 1.00 88.88 172 LEU A N 1
ATOM 1351 C CA . LEU A 1 172 ? -8.019 7.149 17.244 1.00 88.88 172 LEU A CA 1
ATOM 1352 C C . LEU A 1 172 ? -6.601 7.068 17.837 1.00 88.88 172 LEU A C 1
ATOM 1354 O O . LEU A 1 172 ? -5.641 6.878 17.098 1.00 88.88 172 LEU A O 1
ATOM 1358 N N . SER A 1 173 ? -6.468 7.131 19.167 1.00 89.88 173 SER A N 1
ATOM 1359 C CA . SER A 1 173 ? -5.186 6.986 19.874 1.00 89.88 173 SER A CA 1
ATOM 1360 C C . SER A 1 173 ? -4.500 5.650 19.583 1.00 89.88 173 SER A C 1
ATOM 1362 O O . SER A 1 173 ? -3.298 5.622 19.340 1.00 89.88 173 SER A O 1
ATOM 1364 N N . SER A 1 174 ? -5.267 4.559 19.495 1.00 91.44 174 SER A N 1
ATOM 1365 C CA . SER A 1 174 ? -4.734 3.234 19.157 1.00 91.44 174 SER A CA 1
ATOM 1366 C C . SER A 1 174 ? -4.119 3.178 17.757 1.00 91.44 174 SER A C 1
ATOM 1368 O O . SER A 1 174 ? -3.262 2.337 17.502 1.00 91.44 174 SER A O 1
ATOM 1370 N N . ILE A 1 175 ? -4.543 4.054 16.836 1.00 90.69 175 ILE A N 1
ATOM 1371 C CA . ILE A 1 175 ? -3.930 4.152 15.505 1.00 90.69 175 ILE A CA 1
ATOM 1372 C C . ILE A 1 175 ? -2.553 4.789 15.621 1.00 90.69 175 ILE A C 1
ATOM 1374 O O . ILE A 1 175 ? -1.615 4.266 15.037 1.00 90.69 175 ILE A O 1
ATOM 1378 N N . ALA A 1 176 ? -2.408 5.866 16.395 1.00 89.38 176 ALA A N 1
ATOM 1379 C CA . ALA A 1 176 ? -1.118 6.525 16.583 1.00 89.38 176 ALA A CA 1
ATOM 1380 C C . ALA A 1 176 ? -0.082 5.584 17.225 1.00 89.38 176 ALA A C 1
ATOM 1382 O O . ALA A 1 176 ? 1.038 5.477 16.732 1.00 89.38 176 ALA A O 1
ATOM 1383 N N . GLU A 1 177 ? -0.481 4.840 18.260 1.00 89.62 177 GLU A N 1
ATOM 1384 C CA . GLU A 1 177 ? 0.368 3.823 18.900 1.00 89.62 177 GLU A CA 1
ATOM 1385 C C . GLU A 1 177 ? 0.753 2.708 17.918 1.00 89.62 177 GLU A C 1
ATOM 1387 O O . GLU A 1 177 ? 1.920 2.317 17.825 1.00 89.62 177 GLU A O 1
ATOM 1392 N N . ALA A 1 178 ? -0.216 2.225 17.132 1.00 90.06 178 ALA A N 1
ATOM 1393 C CA . ALA A 1 178 ? 0.045 1.223 16.112 1.00 90.06 178 ALA A CA 1
ATOM 1394 C C . ALA A 1 178 ? 1.010 1.757 15.048 1.00 90.06 178 ALA A C 1
ATOM 1396 O O . ALA A 1 178 ? 1.991 1.089 14.755 1.00 90.06 178 ALA A O 1
ATOM 1397 N N . VAL A 1 179 ? 0.796 2.958 14.509 1.00 92.19 179 VAL A N 1
ATOM 1398 C CA . VAL A 1 179 ? 1.689 3.579 13.518 1.00 92.19 179 VAL A CA 1
ATOM 1399 C C . VAL A 1 179 ? 3.109 3.668 14.055 1.00 92.19 179 VAL A C 1
ATOM 1401 O O . VAL A 1 179 ? 4.018 3.205 13.380 1.00 92.19 179 VAL A O 1
ATOM 1404 N N . GLN A 1 180 ? 3.296 4.153 15.283 1.00 88.19 180 GLN A N 1
ATOM 1405 C CA . GLN A 1 180 ? 4.625 4.270 15.883 1.00 88.19 180 GLN A CA 1
ATOM 1406 C C . GLN A 1 180 ? 5.337 2.913 15.984 1.00 88.19 180 GLN A C 1
ATOM 1408 O O . GLN A 1 180 ? 6.533 2.817 15.718 1.00 88.19 180 GLN A O 1
ATOM 1413 N N . SER A 1 181 ? 4.605 1.849 16.330 1.00 88.25 181 SER A N 1
ATOM 1414 C CA . SER A 1 181 ? 5.170 0.494 16.337 1.00 88.25 181 SER A CA 1
ATOM 1415 C C . SER A 1 181 ? 5.471 -0.032 14.928 1.00 88.25 181 SER A C 1
ATOM 1417 O O . SER A 1 181 ? 6.441 -0.758 14.747 1.00 88.25 181 SER A O 1
ATOM 1419 N N . GLN A 1 182 ? 4.661 0.345 13.932 1.00 89.56 182 GLN A N 1
ATOM 1420 C CA . GLN A 1 182 ? 4.691 -0.228 12.585 1.00 89.56 182 GLN A CA 1
ATOM 1421 C C . GLN A 1 182 ? 5.589 0.519 11.600 1.00 89.56 182 GLN A C 1
ATOM 1423 O O . GLN A 1 182 ? 6.005 -0.051 10.595 1.00 89.56 182 GLN A O 1
ATOM 1428 N N . GLU A 1 183 ? 5.883 1.788 11.859 1.00 88.06 183 GLU A N 1
ATOM 1429 C CA . GLU A 1 183 ? 6.650 2.642 10.955 1.00 88.06 183 GLU A CA 1
ATOM 1430 C C . GLU A 1 183 ? 8.069 2.107 10.734 1.00 88.06 183 GLU A C 1
ATOM 1432 O O . GLU A 1 183 ? 8.575 2.118 9.613 1.00 88.06 183 GLU A O 1
ATOM 1437 N N . SER A 1 184 ? 8.678 1.569 11.795 1.00 88.56 184 SER A N 1
ATOM 1438 C CA . SER A 1 184 ? 10.016 0.967 11.758 1.00 88.56 184 SER A CA 1
ATOM 1439 C C . SER A 1 184 ? 10.032 -0.498 11.310 1.00 88.56 184 SER A C 1
ATOM 1441 O O . SER A 1 184 ? 11.106 -1.095 11.195 1.00 88.56 184 SER A O 1
ATOM 1443 N N . ASP A 1 185 ? 8.863 -1.093 11.045 1.00 91.12 185 ASP A N 1
ATOM 1444 C CA . ASP A 1 185 ? 8.799 -2.496 10.667 1.00 91.12 185 ASP A CA 1
ATOM 1445 C C . ASP A 1 185 ? 9.463 -2.724 9.306 1.00 91.12 185 ASP A C 1
ATOM 1447 O O . ASP A 1 185 ? 9.103 -2.081 8.309 1.00 91.12 185 ASP A O 1
ATOM 1451 N N . PRO A 1 186 ? 10.361 -3.717 9.195 1.00 92.00 186 PRO A N 1
ATOM 1452 C CA . PRO A 1 186 ? 10.881 -4.105 7.899 1.00 92.00 186 PRO A CA 1
ATOM 1453 C C . PRO A 1 186 ? 9.746 -4.629 7.007 1.00 92.00 186 PRO A C 1
ATOM 1455 O O . PRO A 1 186 ? 8.724 -5.144 7.470 1.00 92.00 186 PRO A O 1
ATOM 1458 N N . VAL A 1 187 ? 9.953 -4.556 5.689 1.00 90.81 187 VAL A N 1
ATOM 1459 C CA . VAL A 1 187 ? 9.020 -5.075 4.672 1.00 90.81 187 VAL A CA 1
ATOM 1460 C C . VAL A 1 187 ? 8.549 -6.501 4.989 1.00 90.81 187 VAL A C 1
ATOM 1462 O O . VAL A 1 187 ? 7.367 -6.791 4.826 1.00 90.81 187 VAL A O 1
ATOM 1465 N N . THR A 1 188 ? 9.432 -7.372 5.492 1.00 91.62 188 THR A N 1
ATOM 1466 C CA . THR A 1 188 ? 9.087 -8.740 5.916 1.00 91.62 188 THR A CA 1
ATOM 1467 C C . THR A 1 188 ? 7.991 -8.768 6.976 1.00 91.62 188 THR A C 1
ATOM 1469 O O . THR A 1 188 ? 7.032 -9.522 6.845 1.00 91.62 188 THR A O 1
ATOM 1472 N N . VAL A 1 189 ? 8.103 -7.952 8.024 1.00 93.31 189 VAL A N 1
ATOM 1473 C CA . VAL A 1 189 ? 7.134 -7.918 9.129 1.00 93.31 189 VAL A CA 1
ATOM 1474 C C . VAL A 1 189 ? 5.792 -7.377 8.644 1.00 93.31 189 VAL A C 1
ATOM 1476 O O . VAL A 1 189 ? 4.747 -7.937 8.972 1.00 93.31 189 VAL A O 1
ATOM 1479 N N . ARG A 1 190 ? 5.805 -6.353 7.784 1.00 93.19 190 ARG A N 1
ATOM 1480 C CA . ARG A 1 190 ? 4.580 -5.811 7.173 1.00 93.19 190 ARG A CA 1
ATOM 1481 C C . ARG A 1 190 ? 3.899 -6.822 6.254 1.00 93.19 190 ARG A C 1
ATOM 1483 O O . ARG A 1 190 ? 2.685 -6.992 6.339 1.00 93.19 190 ARG A O 1
ATOM 1490 N N . ALA A 1 191 ? 4.675 -7.544 5.447 1.00 93.75 191 ALA A N 1
ATOM 1491 C CA . ALA A 1 191 ? 4.182 -8.653 4.638 1.00 93.75 191 ALA A CA 1
ATOM 1492 C C . ALA A 1 191 ? 3.552 -9.744 5.520 1.00 93.75 191 ALA A C 1
ATOM 1494 O O . ALA A 1 191 ? 2.428 -10.158 5.264 1.00 93.75 191 ALA A O 1
ATOM 1495 N N . MET A 1 192 ? 4.214 -10.152 6.608 1.00 93.94 192 MET A N 1
ATOM 1496 C CA . MET A 1 192 ? 3.660 -11.129 7.555 1.00 93.94 192 MET A CA 1
ATOM 1497 C C . MET A 1 192 ? 2.345 -10.657 8.178 1.00 93.94 192 MET A C 1
ATOM 1499 O O . MET A 1 192 ? 1.382 -11.420 8.225 1.00 93.94 192 MET A O 1
ATOM 1503 N N . ARG A 1 193 ? 2.277 -9.396 8.622 1.00 94.12 193 ARG A N 1
ATOM 1504 C CA . ARG A 1 193 ? 1.057 -8.803 9.187 1.00 94.12 193 ARG A CA 1
ATOM 1505 C C . ARG A 1 193 ? -0.089 -8.827 8.183 1.00 94.12 193 ARG A C 1
ATOM 1507 O O . ARG A 1 193 ? -1.193 -9.235 8.533 1.00 94.12 193 ARG A O 1
ATOM 1514 N N . LEU A 1 194 ? 0.176 -8.423 6.944 1.00 94.94 194 LEU A N 1
ATOM 1515 C CA . LEU A 1 194 ? -0.808 -8.455 5.871 1.00 94.94 194 LEU A CA 1
ATOM 1516 C C . LEU A 1 194 ? -1.313 -9.878 5.611 1.00 94.94 194 LEU A C 1
ATOM 1518 O O . LEU A 1 194 ? -2.517 -10.102 5.560 1.00 94.94 194 LEU A O 1
ATOM 1522 N N . MET A 1 195 ? -0.407 -10.849 5.500 1.00 95.06 195 MET A N 1
ATOM 1523 C CA . MET A 1 195 ? -0.779 -12.245 5.262 1.00 95.06 195 MET A CA 1
ATOM 1524 C C . MET A 1 195 ? -1.598 -12.830 6.415 1.00 95.06 195 MET A C 1
ATOM 1526 O O . MET A 1 195 ? -2.532 -13.592 6.170 1.00 95.06 195 MET A O 1
ATOM 1530 N N . TYR A 1 196 ? -1.303 -12.430 7.655 1.00 94.62 196 TYR A N 1
ATOM 1531 C CA . TYR A 1 196 ? -2.099 -12.804 8.822 1.00 94.62 196 TYR A CA 1
ATOM 1532 C C . TYR A 1 196 ? -3.516 -12.218 8.765 1.00 94.62 196 TYR A C 1
ATOM 1534 O O . TYR A 1 196 ? -4.482 -12.939 9.004 1.00 94.62 196 TYR A O 1
ATOM 1542 N N . ILE A 1 197 ? -3.648 -10.940 8.390 1.00 94.69 197 ILE A N 1
ATOM 1543 C CA . ILE A 1 197 ? -4.949 -10.282 8.180 1.00 94.69 197 ILE A CA 1
ATOM 1544 C C . ILE A 1 197 ? -5.759 -10.997 7.091 1.00 94.69 197 ILE A C 1
ATOM 1546 O O . ILE A 1 197 ? -6.962 -11.185 7.232 1.00 94.69 197 ILE A O 1
ATOM 1550 N N . LEU A 1 198 ? -5.094 -11.423 6.018 1.00 94.75 198 LEU A N 1
ATOM 1551 C CA . LEU A 1 198 ? -5.711 -12.137 4.902 1.00 94.75 198 LEU A CA 1
ATOM 1552 C C . LEU A 1 198 ? -5.938 -13.635 5.179 1.00 94.75 198 LEU A C 1
ATOM 1554 O O . LEU A 1 198 ? -6.392 -14.346 4.283 1.00 94.75 198 LEU A O 1
ATOM 1558 N N . HIS A 1 199 ? -5.603 -14.125 6.380 1.00 95.62 199 HIS A N 1
ATOM 1559 C CA . HIS A 1 199 ? -5.680 -15.538 6.766 1.00 95.62 199 HIS A CA 1
ATOM 1560 C C . HIS A 1 199 ? -5.008 -16.487 5.759 1.00 95.62 199 HIS A C 1
ATOM 1562 O O . HIS A 1 199 ? -5.512 -17.571 5.464 1.00 95.62 199 HIS A O 1
ATOM 1568 N N . LYS A 1 200 ? -3.872 -16.061 5.202 1.00 95.38 200 LYS A N 1
ATOM 1569 C CA . LYS A 1 200 ? -3.111 -16.848 4.231 1.00 95.38 200 LYS A CA 1
ATOM 1570 C C . LYS A 1 200 ? -2.325 -17.952 4.925 1.00 95.38 200 LYS A C 1
ATOM 1572 O O . LYS A 1 200 ? -1.872 -17.798 6.059 1.00 95.38 200 LYS A O 1
ATOM 1577 N N . ASP A 1 201 ? -2.159 -19.064 4.223 1.00 94.94 201 ASP A N 1
ATOM 1578 C CA . ASP A 1 201 ? -1.401 -20.204 4.711 1.00 94.94 201 ASP A CA 1
ATOM 1579 C C . ASP A 1 201 ? 0.117 -19.981 4.601 1.00 94.94 201 ASP A C 1
ATOM 1581 O O . ASP A 1 201 ? 0.620 -19.019 4.010 1.00 94.94 201 ASP A O 1
ATOM 1585 N N . GLU A 1 202 ? 0.877 -20.901 5.193 1.00 93.88 202 GLU A N 1
ATOM 1586 C CA . GLU A 1 202 ? 2.338 -20.847 5.185 1.00 93.88 202 GLU A CA 1
ATOM 1587 C C . GLU A 1 202 ? 2.912 -20.908 3.758 1.00 93.88 202 GLU A C 1
ATOM 1589 O O . GLU A 1 202 ? 3.965 -20.327 3.482 1.00 93.88 202 GLU A O 1
ATOM 1594 N N . VAL A 1 203 ? 2.223 -21.591 2.838 1.00 94.75 203 VAL A N 1
ATOM 1595 C CA . VAL A 1 203 ? 2.635 -21.714 1.435 1.00 94.75 203 VAL A CA 1
ATOM 1596 C C . VAL A 1 203 ? 2.580 -20.350 0.753 1.00 94.75 203 VAL A C 1
ATOM 1598 O O . VAL A 1 203 ? 3.598 -19.904 0.222 1.00 94.75 203 VAL A O 1
ATOM 1601 N N . ALA A 1 204 ? 1.452 -19.645 0.848 1.00 93.38 204 ALA A N 1
ATOM 1602 C CA . ALA A 1 204 ? 1.300 -18.313 0.279 1.00 93.38 204 ALA A CA 1
ATOM 1603 C C . ALA A 1 204 ? 2.275 -17.304 0.911 1.00 93.38 204 ALA A C 1
ATOM 1605 O O . ALA A 1 204 ? 2.852 -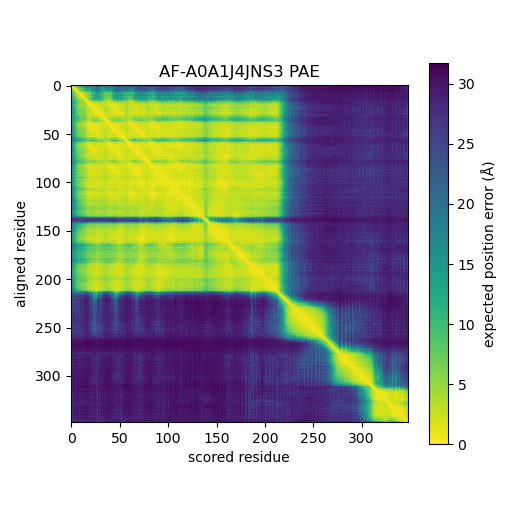16.469 0.213 1.00 93.38 204 ALA A O 1
ATOM 1606 N N . ILE A 1 205 ? 2.527 -17.403 2.223 1.00 92.75 205 ILE A N 1
ATOM 1607 C CA . ILE A 1 205 ? 3.541 -16.581 2.903 1.00 92.75 205 ILE A CA 1
ATOM 1608 C C . ILE A 1 205 ? 4.931 -16.833 2.306 1.00 92.75 205 ILE A C 1
ATOM 1610 O O . ILE A 1 205 ? 5.646 -15.886 1.970 1.00 92.75 205 ILE A O 1
ATOM 1614 N N . LYS A 1 206 ? 5.321 -18.102 2.134 1.00 91.00 206 LYS A N 1
ATOM 1615 C CA . LYS A 1 206 ? 6.603 -18.471 1.515 1.00 91.00 206 LYS A CA 1
ATOM 1616 C C . LYS A 1 206 ? 6.703 -17.959 0.081 1.00 91.00 206 LYS A C 1
ATOM 1618 O O . LYS A 1 206 ? 7.774 -17.502 -0.316 1.00 91.00 206 LYS A O 1
ATOM 1623 N N . GLU A 1 207 ? 5.624 -18.016 -0.691 1.00 92.81 207 GLU A N 1
ATOM 1624 C CA . GLU A 1 207 ? 5.580 -17.484 -2.055 1.00 92.81 207 GLU A CA 1
ATOM 1625 C C . GLU A 1 207 ? 5.772 -15.967 -2.092 1.00 92.81 207 GLU A C 1
ATOM 1627 O O . GLU A 1 207 ? 6.611 -15.488 -2.857 1.00 92.81 207 GLU A O 1
ATOM 1632 N N . LEU A 1 208 ? 5.098 -15.218 -1.216 1.00 92.75 208 LEU A N 1
ATOM 1633 C CA . LEU A 1 208 ? 5.296 -13.774 -1.094 1.00 92.75 208 LEU A CA 1
ATOM 1634 C C . LEU A 1 208 ? 6.739 -13.432 -0.699 1.00 92.75 208 LEU A C 1
ATOM 1636 O O . LEU A 1 208 ? 7.366 -12.569 -1.313 1.00 92.75 208 LEU A O 1
ATOM 1640 N N . MET A 1 209 ? 7.311 -14.143 0.276 1.00 91.69 209 MET A N 1
ATOM 1641 C CA . MET A 1 209 ? 8.705 -13.929 0.684 1.00 91.69 209 MET A CA 1
ATOM 1642 C C . MET A 1 209 ? 9.685 -14.238 -0.448 1.00 91.69 209 MET A C 1
ATOM 1644 O O . MET A 1 209 ? 10.644 -13.495 -0.660 1.00 91.69 209 MET A O 1
ATOM 1648 N N . ARG A 1 210 ? 9.432 -15.293 -1.231 1.00 90.56 210 ARG A N 1
ATOM 1649 C CA . ARG A 1 210 ? 10.213 -15.575 -2.441 1.00 90.56 210 ARG A CA 1
ATOM 1650 C C . ARG A 1 210 ? 10.069 -14.457 -3.464 1.00 90.56 210 ARG A C 1
ATOM 1652 O O . ARG A 1 210 ? 11.059 -14.057 -4.068 1.00 90.56 210 ARG A O 1
ATOM 1659 N N . TRP A 1 211 ? 8.870 -13.924 -3.649 1.00 89.31 211 TRP A N 1
ATOM 1660 C CA . TRP A 1 211 ? 8.639 -12.846 -4.599 1.00 89.31 211 TRP A CA 1
ATOM 1661 C C . TRP A 1 211 ? 9.409 -11.569 -4.231 1.00 89.31 211 TRP A C 1
ATOM 1663 O O . TRP A 1 211 ? 10.075 -10.995 -5.097 1.00 89.31 211 TRP A O 1
ATOM 1673 N N . ILE A 1 212 ? 9.397 -11.186 -2.950 1.00 88.00 212 ILE A N 1
ATOM 1674 C CA . ILE A 1 212 ? 10.114 -10.009 -2.437 1.00 88.00 212 ILE A CA 1
ATOM 1675 C C . ILE A 1 212 ? 11.637 -10.225 -2.474 1.00 88.00 212 ILE A C 1
ATOM 1677 O O . ILE A 1 212 ? 12.373 -9.370 -2.967 1.00 88.00 212 ILE A O 1
ATOM 1681 N N . PHE A 1 213 ? 12.128 -11.361 -1.963 1.00 85.50 213 PHE A N 1
ATOM 1682 C CA . PHE A 1 213 ? 13.551 -11.523 -1.634 1.00 85.50 213 PHE A CA 1
ATOM 1683 C C . PHE A 1 213 ? 14.346 -12.430 -2.558 1.00 85.50 213 PHE A C 1
ATOM 1685 O O . PHE A 1 213 ? 15.575 -12.315 -2.567 1.00 85.50 213 PHE A O 1
ATOM 1692 N N . CYS A 1 214 ? 13.724 -13.336 -3.323 1.00 78.69 214 CYS A N 1
ATOM 1693 C CA . CYS A 1 214 ? 14.529 -14.232 -4.145 1.00 78.69 214 CYS A CA 1
ATOM 1694 C C . CYS A 1 214 ? 15.358 -13.400 -5.124 1.00 78.69 214 CYS A C 1
ATOM 1696 O O . CYS A 1 214 ? 14.795 -12.597 -5.876 1.00 78.69 214 CYS A O 1
ATOM 1698 N N . PRO A 1 215 ? 16.687 -13.591 -5.174 1.00 59.22 215 PRO A N 1
ATOM 1699 C CA . PRO A 1 215 ? 17.462 -13.036 -6.258 1.00 59.22 215 PRO A CA 1
ATOM 1700 C C . PRO A 1 215 ? 16.851 -13.548 -7.557 1.00 59.22 215 PRO A C 1
ATOM 1702 O O . PRO A 1 215 ? 16.531 -14.732 -7.693 1.00 59.22 215 PRO A O 1
ATOM 1705 N N . ILE A 1 216 ? 16.666 -12.651 -8.524 1.00 55.38 216 ILE A N 1
ATOM 1706 C CA . ILE A 1 216 ? 16.569 -13.104 -9.903 1.00 55.38 216 ILE A CA 1
ATOM 1707 C C . ILE A 1 216 ? 17.911 -13.786 -10.104 1.00 55.38 216 ILE A C 1
ATOM 1709 O O . ILE A 1 216 ? 18.939 -13.108 -10.126 1.00 55.38 216 ILE A O 1
ATOM 1713 N N . LEU A 1 217 ? 17.928 -15.119 -10.165 1.00 47.00 217 LEU A N 1
ATOM 1714 C CA . LEU A 1 217 ? 18.962 -15.784 -10.934 1.00 47.00 217 LEU A CA 1
ATOM 1715 C C . LEU A 1 217 ? 18.836 -15.105 -12.282 1.00 47.00 217 LEU A C 1
ATOM 1717 O O . LEU A 1 217 ? 17.854 -15.342 -12.988 1.00 47.00 217 LEU A O 1
ATOM 1721 N N . ALA A 1 218 ? 19.714 -14.127 -12.530 1.00 40.97 218 ALA A N 1
ATOM 1722 C CA . ALA A 1 218 ? 19.729 -13.397 -13.771 1.00 40.97 218 ALA A CA 1
ATOM 1723 C C . ALA A 1 218 ? 19.584 -14.462 -14.844 1.00 40.97 218 ALA A C 1
ATOM 1725 O O . ALA A 1 218 ? 20.232 -15.509 -14.759 1.00 40.97 218 ALA A O 1
ATOM 1726 N N . ASN A 1 219 ? 18.721 -14.221 -15.819 1.00 39.91 219 ASN A N 1
ATOM 1727 C CA . ASN A 1 219 ? 18.750 -14.973 -17.055 1.00 39.91 219 ASN A CA 1
ATOM 1728 C C . ASN A 1 219 ? 20.097 -14.686 -17.754 1.00 39.91 219 ASN A C 1
ATOM 1730 O O . ASN A 1 219 ? 20.139 -14.139 -18.846 1.00 39.91 219 ASN A O 1
ATOM 1734 N N . GLN A 1 220 ? 21.229 -15.042 -17.143 1.00 39.00 220 GLN A N 1
ATOM 1735 C CA . GLN A 1 220 ? 22.205 -15.798 -17.872 1.00 39.00 220 GLN A CA 1
ATOM 1736 C C . GLN A 1 220 ? 21.483 -17.098 -18.196 1.00 39.00 220 GLN A C 1
ATOM 1738 O O . GLN A 1 220 ? 21.309 -17.990 -17.369 1.00 39.00 220 GLN A O 1
ATOM 1743 N N . THR A 1 221 ? 21.063 -17.201 -19.441 1.00 41.09 221 THR A N 1
ATOM 1744 C CA . THR A 1 221 ? 21.159 -18.444 -20.187 1.00 41.09 221 THR A CA 1
ATOM 1745 C C . THR A 1 221 ? 22.601 -18.978 -20.104 1.00 41.09 221 THR A C 1
ATOM 1747 O O . THR A 1 221 ? 23.298 -19.063 -21.108 1.00 41.09 221 THR A O 1
ATOM 1750 N N . VAL A 1 222 ? 23.089 -19.335 -18.911 1.00 44.03 222 VAL A N 1
ATOM 1751 C CA . VAL A 1 222 ? 23.994 -20.466 -18.790 1.00 44.03 222 VAL A CA 1
ATOM 1752 C C . VAL A 1 222 ? 23.079 -21.643 -19.041 1.00 44.03 222 VAL A C 1
ATOM 1754 O O . VAL A 1 222 ? 22.117 -21.861 -18.304 1.00 44.03 222 VAL A O 1
ATOM 1757 N N . LYS A 1 223 ? 23.317 -22.318 -20.161 1.00 44.81 223 LYS A N 1
ATOM 1758 C CA . LYS A 1 223 ? 22.654 -23.553 -20.564 1.00 44.81 223 LYS A CA 1
ATOM 1759 C C . LYS A 1 223 ? 22.482 -24.452 -19.335 1.00 44.81 223 LYS A C 1
ATOM 1761 O O . LYS A 1 223 ? 23.426 -25.114 -18.915 1.00 44.81 223 LYS A O 1
ATOM 1766 N N . LYS A 1 224 ? 21.277 -24.476 -18.751 1.00 45.22 224 LYS A N 1
ATOM 1767 C CA . LYS A 1 224 ? 20.941 -25.385 -17.644 1.00 45.22 224 LYS A CA 1
ATOM 1768 C C . LYS A 1 224 ? 21.102 -26.848 -18.062 1.00 45.22 224 LYS A C 1
ATOM 1770 O O . LYS A 1 224 ? 21.303 -27.676 -17.187 1.00 45.22 224 LYS A O 1
ATOM 1775 N N . SER A 1 225 ? 21.104 -27.153 -19.365 1.00 47.78 225 SER A N 1
ATOM 1776 C CA . SER A 1 225 ? 21.460 -28.487 -19.851 1.00 47.78 225 SER A CA 1
ATOM 1777 C C . SER A 1 225 ? 22.905 -28.854 -19.514 1.00 47.78 225 SER A C 1
ATOM 1779 O O . SER A 1 225 ? 23.139 -29.942 -19.029 1.00 47.78 225 SER A O 1
ATOM 1781 N N . GLN A 1 226 ? 23.870 -27.937 -19.625 1.00 49.56 226 GLN A N 1
ATOM 1782 C CA . GLN A 1 226 ? 25.288 -28.291 -19.499 1.00 49.56 226 GLN A CA 1
ATOM 1783 C C . GLN A 1 226 ? 25.725 -28.561 -18.048 1.00 49.56 226 GLN A C 1
ATOM 1785 O O . GLN A 1 226 ? 26.530 -29.452 -17.803 1.00 49.56 226 GLN A O 1
ATOM 1790 N N . VAL A 1 227 ? 25.163 -27.838 -17.071 1.00 51.41 227 VAL A N 1
ATOM 1791 C CA . VAL A 1 227 ? 25.491 -28.033 -15.641 1.00 51.41 227 VAL A CA 1
ATOM 1792 C C . VAL A 1 227 ? 24.704 -29.193 -15.027 1.00 51.41 227 VAL A C 1
ATOM 1794 O O . VAL A 1 227 ? 25.211 -29.865 -14.129 1.00 51.41 227 VAL A O 1
ATOM 1797 N N . VAL A 1 228 ? 23.471 -29.435 -15.492 1.00 54.03 228 VAL A N 1
ATOM 1798 C CA . VAL A 1 228 ? 22.718 -30.634 -15.098 1.00 54.03 228 VAL A CA 1
ATOM 1799 C C . VAL A 1 228 ? 23.369 -31.862 -15.710 1.00 54.03 228 VAL A C 1
ATOM 1801 O O . VAL A 1 228 ? 23.600 -32.798 -14.959 1.00 54.03 228 VAL A O 1
ATOM 1804 N N . ASP A 1 229 ? 23.767 -31.820 -16.986 1.00 55.78 229 ASP A N 1
ATOM 1805 C CA . ASP A 1 229 ? 24.490 -32.918 -17.627 1.00 55.78 229 ASP A CA 1
ATOM 1806 C C . ASP A 1 229 ? 25.791 -33.199 -16.884 1.00 55.78 229 ASP A C 1
ATOM 1808 O O . ASP A 1 229 ? 25.947 -34.307 -16.409 1.00 55.78 229 ASP A O 1
ATOM 1812 N N . GLU A 1 230 ? 26.665 -32.219 -16.624 1.00 64.31 230 GLU A N 1
ATOM 1813 C CA . GLU A 1 230 ? 27.904 -32.478 -15.868 1.00 64.31 230 GLU A CA 1
ATOM 1814 C C . GLU A 1 230 ? 27.667 -33.037 -14.457 1.00 64.31 230 GLU A C 1
ATOM 1816 O O . GLU A 1 230 ? 28.448 -33.867 -13.981 1.00 64.31 230 GLU A O 1
ATOM 1821 N N . ARG A 1 231 ? 26.610 -32.596 -13.760 1.00 63.47 231 ARG A N 1
ATOM 1822 C CA . ARG A 1 231 ? 26.241 -33.165 -12.455 1.00 63.47 231 ARG A CA 1
ATOM 1823 C C . ARG A 1 231 ? 25.693 -34.581 -12.596 1.00 63.47 231 ARG A C 1
ATOM 1825 O O . ARG A 1 231 ? 26.043 -35.416 -11.769 1.00 63.47 231 ARG A O 1
ATOM 1832 N N . LEU A 1 232 ? 24.908 -34.860 -13.634 1.00 67.19 232 LEU A N 1
ATOM 1833 C CA . LEU A 1 232 ? 24.382 -36.187 -13.937 1.00 67.19 232 LEU A CA 1
ATOM 1834 C C . LEU A 1 232 ? 25.513 -37.134 -14.350 1.00 67.19 232 LEU A C 1
ATOM 1836 O O . LEU A 1 232 ? 25.559 -38.254 -13.865 1.00 67.19 232 LEU A O 1
ATOM 1840 N N . THR A 1 233 ? 26.483 -36.682 -15.149 1.00 70.31 233 THR A N 1
ATOM 1841 C CA . THR A 1 233 ? 27.663 -37.470 -15.530 1.00 70.31 233 THR A CA 1
ATOM 1842 C C . THR A 1 233 ? 28.540 -37.754 -14.320 1.00 70.31 233 THR A C 1
ATOM 1844 O O . THR A 1 233 ? 29.023 -38.870 -14.172 1.00 70.31 233 THR A O 1
ATOM 1847 N N . LYS A 1 234 ? 28.721 -36.781 -13.414 1.00 73.88 234 LYS A N 1
ATOM 1848 C CA . LYS A 1 234 ? 29.441 -36.999 -12.147 1.00 73.88 234 LYS A CA 1
ATOM 1849 C C . LYS A 1 234 ? 28.695 -37.963 -11.222 1.00 73.88 234 LYS A C 1
ATOM 1851 O O . LYS A 1 234 ? 29.332 -38.817 -10.615 1.00 73.88 234 LYS A O 1
ATOM 1856 N N . GLN A 1 235 ? 27.368 -37.862 -11.138 1.00 67.88 235 GLN A N 1
ATOM 1857 C CA . GLN A 1 235 ? 26.541 -38.806 -10.380 1.00 67.88 235 GLN A CA 1
ATOM 1858 C C . GLN A 1 235 ? 26.586 -40.209 -10.992 1.00 67.88 235 GLN A C 1
ATOM 1860 O O . GLN A 1 235 ? 26.773 -41.175 -10.263 1.00 67.88 235 GLN A O 1
ATOM 1865 N N . GLN A 1 236 ? 26.513 -40.329 -12.317 1.00 76.81 236 GLN A N 1
ATOM 1866 C CA . GLN A 1 236 ? 26.607 -41.604 -13.021 1.00 76.81 236 GLN A CA 1
ATOM 1867 C C . GLN A 1 236 ? 28.003 -42.225 -12.883 1.00 76.81 236 GLN A C 1
ATOM 1869 O O . GLN A 1 236 ? 28.115 -43.423 -12.650 1.00 76.81 236 GLN A O 1
ATOM 1874 N N . ALA A 1 237 ? 29.067 -41.419 -12.949 1.00 77.75 237 ALA A N 1
ATOM 1875 C CA . ALA A 1 237 ? 30.432 -41.877 -12.703 1.00 77.75 237 ALA A CA 1
ATOM 1876 C C . ALA A 1 237 ? 30.616 -42.380 -11.262 1.00 77.75 237 ALA A C 1
ATOM 1878 O O . ALA A 1 237 ? 31.254 -43.409 -11.054 1.00 77.75 237 ALA A O 1
ATOM 1879 N N . LEU A 1 238 ? 30.018 -41.702 -10.275 1.00 74.50 238 LEU A N 1
ATOM 1880 C CA . LEU A 1 238 ? 30.033 -42.147 -8.881 1.00 74.50 238 LEU A CA 1
ATOM 1881 C C . LEU A 1 238 ? 29.234 -43.443 -8.682 1.00 74.50 238 LEU A C 1
ATOM 1883 O O . LEU A 1 238 ? 29.704 -44.337 -7.987 1.00 74.50 238 LEU A O 1
ATOM 1887 N N . ILE A 1 239 ? 28.057 -43.564 -9.305 1.00 77.00 239 ILE A N 1
ATOM 1888 C CA . ILE A 1 239 ? 27.245 -44.789 -9.270 1.00 77.00 239 ILE A CA 1
ATOM 1889 C C . ILE A 1 239 ? 28.022 -45.956 -9.878 1.00 77.00 239 ILE A C 1
ATOM 1891 O O . ILE A 1 239 ? 28.077 -47.022 -9.270 1.00 77.00 239 ILE A O 1
ATOM 1895 N N . ASN A 1 240 ? 28.660 -45.756 -11.032 1.00 76.62 240 ASN A N 1
ATOM 1896 C CA . ASN A 1 240 ? 29.465 -46.790 -11.678 1.00 76.62 240 ASN A CA 1
ATOM 1897 C C . ASN A 1 240 ? 30.646 -47.193 -10.785 1.00 76.62 240 ASN A C 1
ATOM 1899 O O . ASN A 1 240 ? 30.820 -48.373 -10.516 1.00 76.62 240 ASN A O 1
ATOM 1903 N N . PHE A 1 241 ? 31.367 -46.223 -10.216 1.00 80.88 241 PHE A N 1
ATOM 1904 C CA . PHE A 1 241 ? 32.449 -46.491 -9.268 1.00 80.88 241 PHE A CA 1
ATOM 1905 C C . PHE A 1 241 ? 31.977 -47.285 -8.038 1.00 80.88 241 PHE A C 1
ATOM 1907 O O . PHE A 1 241 ? 32.613 -48.256 -7.639 1.00 80.88 241 PHE A O 1
ATOM 1914 N N . MET A 1 242 ? 30.843 -46.910 -7.439 1.00 68.25 242 MET A N 1
ATOM 1915 C CA . MET A 1 242 ? 30.270 -47.649 -6.309 1.00 68.25 242 MET A CA 1
ATOM 1916 C C . MET A 1 242 ? 29.800 -49.052 -6.706 1.00 68.25 242 MET A C 1
ATOM 1918 O O . MET A 1 242 ? 29.911 -49.978 -5.905 1.00 68.25 242 MET A O 1
ATOM 1922 N N . THR A 1 243 ? 29.285 -49.217 -7.924 1.00 82.44 243 THR A N 1
ATOM 1923 C CA . THR A 1 243 ? 28.862 -50.516 -8.464 1.00 82.44 243 THR A CA 1
ATOM 1924 C C . THR A 1 243 ? 30.072 -51.421 -8.672 1.00 82.44 243 THR A C 1
ATOM 1926 O O . THR A 1 243 ? 30.056 -52.553 -8.196 1.00 82.44 243 THR A O 1
ATOM 1929 N N . ASP A 1 244 ? 31.153 -50.896 -9.251 1.00 84.81 244 ASP A N 1
ATOM 1930 C CA . ASP A 1 244 ? 32.420 -51.609 -9.427 1.00 84.81 244 ASP A CA 1
ATOM 1931 C C . ASP A 1 244 ? 33.010 -52.033 -8.074 1.00 84.81 244 ASP A C 1
ATOM 1933 O O . ASP A 1 244 ? 33.401 -53.187 -7.899 1.00 84.81 244 ASP A O 1
ATOM 1937 N N . GLN A 1 245 ? 33.004 -51.134 -7.081 1.00 81.00 245 GLN A N 1
ATOM 1938 C CA . GLN A 1 245 ? 33.432 -51.450 -5.715 1.00 81.00 245 GLN A CA 1
ATOM 1939 C C . GLN A 1 245 ? 32.548 -52.530 -5.077 1.00 81.00 245 GLN A C 1
ATOM 1941 O O . GLN A 1 245 ? 33.057 -53.453 -4.443 1.00 81.00 245 GLN A O 1
ATOM 1946 N N . LEU A 1 246 ? 31.227 -52.473 -5.259 1.00 79.81 246 LEU A N 1
ATOM 1947 C CA . LEU A 1 246 ? 30.315 -53.507 -4.764 1.00 79.81 246 LEU A CA 1
ATOM 1948 C C . LEU A 1 246 ? 30.541 -54.857 -5.449 1.00 79.81 246 LEU A C 1
ATOM 1950 O O . LEU A 1 246 ? 30.475 -55.888 -4.781 1.00 79.81 246 LEU A O 1
ATOM 1954 N N . GLU A 1 247 ? 30.813 -54.881 -6.750 1.00 84.75 247 GLU A N 1
ATOM 1955 C CA . GLU A 1 247 ? 31.152 -56.107 -7.476 1.00 84.75 247 GLU A CA 1
ATOM 1956 C C . GLU A 1 247 ? 32.509 -56.673 -7.061 1.00 84.75 247 GLU A C 1
ATOM 1958 O O . GLU A 1 247 ? 32.672 -57.890 -6.975 1.00 84.75 247 GLU A O 1
ATOM 1963 N N . GLU A 1 248 ? 33.483 -55.817 -6.767 1.00 85.62 248 GLU A N 1
ATOM 1964 C CA . GLU A 1 248 ? 34.762 -56.220 -6.188 1.00 85.62 248 GLU A CA 1
ATOM 1965 C C . GLU A 1 248 ? 34.565 -56.825 -4.791 1.00 85.62 248 GLU A C 1
ATOM 1967 O O . GLU A 1 248 ? 35.062 -57.918 -4.510 1.00 85.62 248 GLU A O 1
ATOM 1972 N N . PHE A 1 249 ? 33.752 -56.193 -3.939 1.00 78.69 249 PHE A N 1
ATOM 1973 C CA . PHE A 1 249 ? 33.375 -56.743 -2.636 1.00 78.69 249 PHE A CA 1
ATOM 1974 C C . PHE A 1 249 ? 32.626 -58.071 -2.757 1.00 78.69 249 PHE A C 1
ATOM 1976 O O . PHE A 1 249 ? 32.916 -58.999 -2.000 1.00 78.69 249 PHE A O 1
ATOM 1983 N N . LYS A 1 250 ? 31.692 -58.196 -3.707 1.00 79.62 250 LYS A N 1
ATOM 1984 C CA . LYS A 1 250 ? 30.979 -59.452 -3.979 1.00 79.62 250 LYS A CA 1
ATOM 1985 C C . LYS A 1 250 ? 31.936 -60.539 -4.446 1.00 79.62 250 LYS A C 1
ATOM 1987 O O . LYS A 1 250 ? 31.901 -61.620 -3.873 1.00 79.62 250 LYS A O 1
ATOM 1992 N N . ARG A 1 251 ? 32.840 -60.252 -5.387 1.00 83.31 251 ARG A N 1
ATOM 1993 C CA . ARG A 1 251 ? 33.868 -61.207 -5.836 1.00 83.31 251 ARG A CA 1
ATOM 1994 C C . ARG A 1 251 ? 34.796 -61.626 -4.704 1.00 83.31 251 ARG A C 1
ATOM 1996 O O . ARG A 1 251 ? 35.062 -62.812 -4.553 1.00 83.31 251 ARG A O 1
ATOM 2003 N N . ASN A 1 252 ? 35.230 -60.690 -3.861 1.00 77.69 252 ASN A N 1
ATOM 2004 C CA . ASN A 1 252 ? 36.022 -61.008 -2.672 1.00 77.69 252 ASN A CA 1
ATOM 2005 C C . ASN A 1 252 ? 35.236 -61.867 -1.677 1.00 77.69 252 ASN A C 1
ATOM 2007 O O . ASN A 1 252 ? 35.793 -62.788 -1.079 1.00 77.69 252 ASN A O 1
ATOM 2011 N N . ARG A 1 253 ? 33.940 -61.598 -1.500 1.00 77.88 253 ARG A N 1
ATOM 2012 C CA . ARG A 1 253 ? 33.067 -62.402 -0.645 1.00 77.88 253 ARG A CA 1
ATOM 2013 C C . ARG A 1 253 ? 32.842 -63.794 -1.223 1.00 77.88 253 ARG A C 1
ATOM 2015 O O . ARG A 1 253 ? 32.916 -64.744 -0.464 1.00 77.88 253 ARG A O 1
ATOM 2022 N N . GLU A 1 254 ? 32.611 -63.930 -2.524 1.00 79.31 254 GLU A N 1
ATOM 2023 C CA . GLU A 1 254 ? 32.489 -65.217 -3.217 1.00 79.31 254 GLU A CA 1
ATOM 2024 C C . GLU A 1 254 ? 33.791 -66.007 -3.178 1.00 79.31 254 GLU A C 1
ATOM 2026 O O . GLU A 1 254 ? 33.765 -67.213 -2.982 1.00 79.31 254 GLU A O 1
ATOM 2031 N N . TYR A 1 255 ? 34.938 -65.344 -3.315 1.00 76.06 255 TYR A N 1
ATOM 2032 C CA . TYR A 1 255 ? 36.239 -65.982 -3.157 1.00 76.06 255 TYR A CA 1
ATOM 2033 C C . TYR A 1 255 ? 36.428 -66.498 -1.726 1.00 76.06 255 TYR A C 1
ATOM 2035 O O . TYR A 1 255 ? 36.822 -67.645 -1.535 1.00 76.06 255 TYR A O 1
ATOM 2043 N N . LYS A 1 256 ? 36.061 -65.696 -0.716 1.00 74.62 256 LYS A N 1
ATOM 2044 C CA . LYS A 1 256 ? 36.040 -66.134 0.688 1.00 74.62 256 LYS A CA 1
ATOM 2045 C C . LYS A 1 256 ? 35.037 -67.266 0.920 1.00 74.62 256 LYS A C 1
ATOM 2047 O O . LYS A 1 256 ? 35.380 -68.236 1.575 1.00 74.62 256 LYS A O 1
ATOM 2052 N N . LEU A 1 257 ? 33.831 -67.184 0.363 1.00 66.50 257 LEU A N 1
ATOM 2053 C CA . LEU A 1 257 ? 32.811 -68.233 0.448 1.00 66.50 257 LEU A CA 1
ATOM 2054 C C . LEU A 1 257 ? 33.291 -69.525 -0.205 1.00 66.50 257 LEU A C 1
ATOM 2056 O O . LEU A 1 257 ? 33.168 -70.560 0.417 1.00 66.50 257 LEU A O 1
ATOM 2060 N N . LYS A 1 258 ? 33.944 -69.479 -1.370 1.00 72.06 258 LYS A N 1
ATOM 2061 C CA . LYS A 1 258 ? 34.568 -70.661 -1.984 1.00 72.06 258 LYS A CA 1
ATOM 2062 C C . LYS A 1 258 ? 35.703 -71.227 -1.129 1.00 72.06 258 LYS A C 1
ATOM 2064 O O . LYS A 1 258 ? 35.849 -72.443 -1.061 1.00 72.06 258 LYS A O 1
ATOM 2069 N N . GLN A 1 259 ? 36.474 -70.381 -0.440 1.00 64.88 259 GLN A N 1
ATOM 2070 C CA . GLN A 1 259 ? 37.437 -70.852 0.564 1.00 64.88 259 GLN A CA 1
ATOM 2071 C C . GLN A 1 259 ? 36.745 -71.562 1.740 1.00 64.88 259 GLN A C 1
ATOM 2073 O O . GLN A 1 259 ? 37.282 -72.551 2.232 1.00 64.88 259 GLN A O 1
ATOM 2078 N N . PHE A 1 260 ? 35.555 -71.112 2.151 1.00 54.62 260 PHE A N 1
ATOM 2079 C CA . PHE A 1 260 ? 34.751 -71.755 3.199 1.00 54.62 260 PHE A CA 1
ATOM 2080 C C . PHE A 1 260 ? 33.996 -73.011 2.717 1.00 54.62 260 PHE A C 1
ATOM 2082 O O . PHE A 1 260 ? 33.954 -73.998 3.444 1.00 54.62 260 PHE A O 1
ATOM 2089 N N . ASP A 1 261 ? 33.489 -73.041 1.484 1.00 50.44 261 ASP A N 1
ATOM 2090 C CA . ASP A 1 261 ? 32.804 -74.195 0.878 1.00 50.44 261 ASP A CA 1
ATOM 2091 C C . ASP A 1 261 ? 33.776 -75.341 0.555 1.00 50.44 261 ASP A C 1
ATOM 2093 O O . ASP A 1 261 ? 33.363 -76.489 0.432 1.00 50.44 261 ASP A O 1
ATOM 2097 N N . THR A 1 262 ? 35.089 -75.074 0.510 1.00 50.16 262 THR A N 1
ATOM 2098 C CA . THR A 1 262 ? 36.107 -76.144 0.496 1.00 50.16 262 THR A CA 1
ATOM 2099 C C . THR A 1 262 ? 36.251 -76.821 1.875 1.00 50.16 262 THR A C 1
ATOM 2101 O O . THR A 1 262 ? 37.016 -77.772 2.017 1.00 50.16 262 THR A O 1
ATOM 2104 N N . GLN A 1 263 ? 35.536 -76.353 2.906 1.00 48.25 263 GLN A N 1
ATOM 2105 C CA . GLN A 1 263 ? 35.605 -76.890 4.267 1.00 48.25 263 GLN A CA 1
ATOM 2106 C C . GLN A 1 263 ? 34.276 -77.361 4.866 1.00 48.25 263 GLN A C 1
ATOM 2108 O O . GLN A 1 263 ? 34.314 -77.885 5.978 1.00 48.25 263 GLN A O 1
ATOM 2113 N N . SER A 1 264 ? 33.113 -77.257 4.213 1.00 44.78 264 SER A N 1
ATOM 2114 C CA . SER A 1 264 ? 31.864 -77.764 4.815 1.00 44.78 264 SER A CA 1
ATOM 2115 C C . SER A 1 264 ? 30.747 -78.021 3.795 1.00 44.78 264 SER A C 1
ATOM 2117 O O . SER A 1 264 ? 29.907 -77.163 3.548 1.00 44.78 264 SER A O 1
ATOM 2119 N N . GLU A 1 265 ? 30.682 -79.240 3.257 1.00 41.12 265 GLU A N 1
ATOM 2120 C CA . GLU A 1 265 ? 29.429 -79.817 2.753 1.00 41.12 265 GLU A CA 1
ATOM 2121 C C . GLU A 1 265 ? 28.540 -80.200 3.947 1.00 41.12 265 GLU A C 1
ATOM 2123 O O . GLU A 1 265 ? 28.913 -81.131 4.648 1.00 41.12 265 GLU A O 1
ATOM 2128 N N . VAL A 1 266 ? 27.374 -79.566 4.155 1.00 40.88 266 VAL A N 1
ATOM 2129 C CA . VAL A 1 266 ? 26.121 -80.242 4.579 1.00 40.88 266 VAL A CA 1
ATOM 2130 C C . VAL A 1 266 ? 24.897 -79.406 4.148 1.00 40.88 266 VAL A C 1
ATOM 2132 O O . VAL A 1 266 ? 24.858 -78.186 4.265 1.00 40.88 266 VAL A O 1
ATOM 2135 N N . ASN A 1 267 ? 23.901 -80.132 3.645 1.00 41.41 267 ASN A N 1
ATOM 2136 C CA . ASN A 1 267 ? 22.614 -79.762 3.052 1.00 41.41 267 ASN A CA 1
ATOM 2137 C C . ASN A 1 267 ? 21.512 -79.198 3.996 1.00 41.41 267 ASN A C 1
ATOM 2139 O O . ASN A 1 267 ? 21.295 -79.785 5.050 1.00 41.41 267 ASN A O 1
ATOM 2143 N N . LEU A 1 268 ? 20.731 -78.226 3.453 1.00 40.50 268 LEU A N 1
ATOM 2144 C CA . LEU A 1 268 ? 19.243 -77.987 3.471 1.00 40.50 268 LEU A CA 1
ATOM 2145 C C . LEU A 1 268 ? 18.486 -77.813 4.830 1.00 40.50 268 LEU A C 1
ATOM 2147 O O . LEU A 1 268 ? 19.003 -78.259 5.844 1.00 40.50 268 LEU A O 1
ATOM 2151 N N . PRO A 1 269 ? 17.200 -77.351 4.914 1.00 46.31 269 PRO A N 1
ATOM 2152 C CA . PRO A 1 269 ? 16.333 -76.441 4.118 1.00 46.31 269 PRO A CA 1
ATOM 2153 C C . P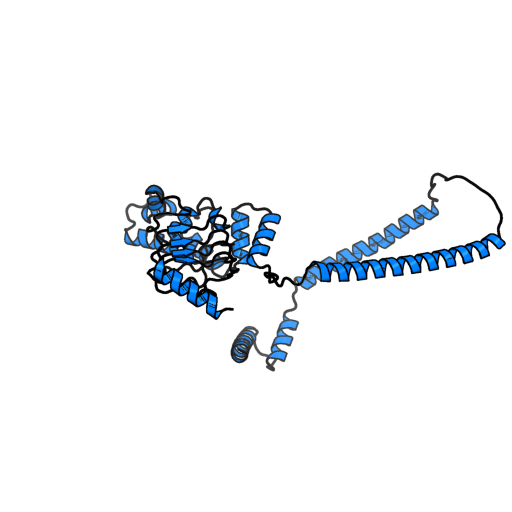RO A 1 269 ? 15.469 -75.446 4.987 1.00 46.31 269 PRO A C 1
ATOM 2155 O O . PRO A 1 269 ? 15.627 -75.371 6.196 1.00 46.31 269 PRO A O 1
ATOM 2158 N N . GLU A 1 270 ? 14.525 -74.735 4.335 1.00 38.19 270 GLU A N 1
ATOM 2159 C CA . GLU A 1 270 ? 13.276 -74.082 4.830 1.00 38.19 270 GLU A CA 1
ATOM 2160 C C . GLU A 1 270 ? 13.311 -72.999 5.941 1.00 38.19 270 GLU A C 1
ATOM 2162 O O . GLU A 1 270 ? 13.854 -73.157 7.027 1.00 38.19 270 GLU A O 1
ATOM 2167 N N . GLN A 1 271 ? 12.655 -71.863 5.651 1.00 49.66 271 GLN A N 1
ATOM 2168 C CA . GLN A 1 271 ? 12.542 -70.694 6.531 1.00 49.66 271 GLN A CA 1
ATOM 2169 C C . GLN A 1 271 ? 11.726 -71.002 7.799 1.00 49.66 271 GLN A C 1
ATOM 2171 O O . GLN A 1 271 ? 10.536 -71.308 7.686 1.00 49.66 271 GLN A O 1
ATOM 2176 N N . PRO A 1 272 ? 12.296 -70.834 9.006 1.00 42.81 272 PRO A N 1
ATOM 2177 C CA . PRO A 1 272 ? 11.539 -70.950 10.237 1.00 42.81 272 PRO A CA 1
ATOM 2178 C C . PRO A 1 272 ? 10.896 -69.611 10.613 1.00 42.81 272 PRO A C 1
ATOM 2180 O O . PRO A 1 272 ? 11.469 -68.534 10.426 1.00 42.81 272 PRO A O 1
ATOM 2183 N N . GLN A 1 273 ? 9.698 -69.692 11.197 1.00 49.34 273 GLN A N 1
ATOM 2184 C CA . GLN A 1 273 ? 9.128 -68.617 12.004 1.00 49.34 273 GLN A CA 1
ATOM 2185 C C . GLN A 1 273 ? 10.178 -68.186 13.033 1.00 49.34 273 GLN A C 1
ATOM 2187 O O . GLN A 1 273 ? 10.702 -69.024 13.766 1.00 49.34 273 GLN A O 1
ATOM 2192 N N . ILE A 1 274 ? 10.513 -66.893 13.047 1.00 51.19 274 ILE A N 1
ATOM 2193 C CA . ILE A 1 274 ? 11.543 -66.343 13.929 1.00 51.19 274 ILE A CA 1
ATOM 2194 C C . ILE A 1 274 ? 10.997 -66.377 15.358 1.00 51.19 274 ILE A C 1
ATOM 2196 O O . ILE A 1 274 ? 10.358 -65.439 15.830 1.00 51.19 274 ILE A O 1
ATOM 2200 N N . ILE A 1 275 ? 11.235 -67.493 16.038 1.00 53.62 275 ILE A N 1
ATOM 2201 C CA . ILE A 1 275 ? 11.173 -67.582 17.489 1.00 53.62 275 ILE A CA 1
ATOM 2202 C C . ILE A 1 275 ? 12.400 -66.809 17.964 1.00 53.62 275 ILE A C 1
ATOM 2204 O O . ILE A 1 275 ? 13.521 -67.315 17.939 1.00 53.62 275 ILE A O 1
ATOM 2208 N N . VAL A 1 276 ? 12.198 -65.530 18.279 1.00 53.75 276 VAL A N 1
ATOM 2209 C CA . VAL A 1 276 ? 13.231 -64.687 18.881 1.00 53.75 276 VAL A CA 1
ATOM 2210 C C . VAL A 1 276 ? 13.601 -65.356 20.202 1.00 53.75 276 VAL A C 1
ATOM 2212 O O . VAL A 1 276 ? 12.736 -65.506 21.063 1.00 53.75 276 VAL A O 1
ATOM 2215 N N . SER A 1 277 ? 14.845 -65.828 20.328 1.00 72.44 277 SER A N 1
ATOM 2216 C CA . SER A 1 277 ? 15.301 -66.454 21.570 1.00 72.44 277 SER A CA 1
ATOM 2217 C C . SER A 1 277 ? 15.205 -65.448 22.714 1.00 72.44 277 SER A C 1
ATOM 2219 O O . SER A 1 277 ? 15.351 -64.242 22.489 1.00 72.44 277 SER A O 1
ATOM 2221 N N . ASP A 1 278 ? 14.995 -65.934 23.936 1.00 73.19 278 ASP A N 1
ATOM 2222 C CA . ASP A 1 278 ? 14.953 -65.065 25.114 1.00 73.19 278 ASP A CA 1
ATOM 2223 C C . ASP A 1 278 ? 16.244 -64.234 25.240 1.00 73.19 278 ASP A C 1
ATOM 2225 O O . ASP A 1 278 ? 16.165 -63.050 25.539 1.00 73.19 278 ASP A O 1
ATOM 2229 N N . GLU A 1 279 ? 17.404 -64.772 24.837 1.00 74.06 279 GLU A N 1
ATOM 2230 C CA . GLU A 1 279 ? 18.667 -64.016 24.718 1.00 74.06 279 GLU A CA 1
ATOM 2231 C C . GLU A 1 279 ? 18.602 -62.863 23.705 1.00 74.06 279 GLU A C 1
ATOM 2233 O O . GLU A 1 279 ? 19.109 -61.772 23.956 1.00 74.06 279 GLU A O 1
ATOM 2238 N N . THR A 1 280 ? 17.980 -63.071 22.541 1.00 66.19 280 THR A N 1
ATOM 2239 C CA . THR A 1 280 ? 17.864 -62.023 21.509 1.00 66.19 280 THR A CA 1
ATOM 2240 C C . THR A 1 280 ? 16.878 -60.941 21.948 1.00 66.19 280 THR A C 1
ATOM 2242 O O . THR A 1 280 ? 17.061 -59.757 21.654 1.00 66.19 280 THR A O 1
ATOM 2245 N N . ARG A 1 281 ? 15.839 -61.338 22.686 1.00 68.06 281 ARG A N 1
ATOM 2246 C CA . ARG A 1 281 ? 14.894 -60.421 23.315 1.00 68.06 281 ARG A CA 1
ATOM 2247 C C . ARG A 1 281 ? 15.556 -59.632 24.442 1.00 68.06 281 ARG A C 1
ATOM 2249 O O . ARG A 1 281 ? 15.361 -58.424 24.500 1.00 68.06 281 ARG A O 1
ATOM 2256 N N . GLU A 1 282 ? 16.370 -60.269 25.274 1.00 77.81 282 GLU A N 1
ATOM 2257 C CA . GLU A 1 282 ? 17.148 -59.601 26.319 1.00 77.81 282 GLU A CA 1
ATOM 2258 C C . GLU A 1 282 ? 18.160 -58.617 25.728 1.00 77.81 282 GLU A C 1
ATOM 2260 O O . GLU A 1 282 ? 18.228 -57.482 26.188 1.00 77.81 282 GLU A O 1
ATOM 2265 N N . LEU A 1 283 ? 18.864 -58.983 24.651 1.00 76.00 283 LEU A N 1
ATOM 2266 C CA . LEU A 1 283 ? 19.751 -58.073 23.916 1.00 76.00 283 LEU A CA 1
ATOM 2267 C C . LEU A 1 283 ? 18.996 -56.880 23.319 1.00 76.00 283 LEU A C 1
ATOM 2269 O O . LEU A 1 283 ? 19.495 -55.756 23.353 1.00 76.00 283 LEU A O 1
ATOM 2273 N N . TYR A 1 284 ? 17.787 -57.093 22.796 1.00 68.31 284 TYR A N 1
ATOM 2274 C CA . TYR A 1 284 ? 16.948 -56.006 22.294 1.00 68.31 284 TYR A CA 1
ATOM 2275 C C . TYR A 1 284 ? 16.448 -55.104 23.426 1.00 68.31 284 TYR A C 1
ATOM 2277 O O . TYR A 1 284 ? 16.524 -53.882 23.322 1.00 68.31 284 TYR A O 1
ATOM 2285 N N . GLU A 1 285 ? 15.978 -55.680 24.532 1.00 76.00 285 GLU A N 1
ATOM 2286 C CA . GLU A 1 285 ? 15.551 -54.927 25.712 1.00 76.00 285 GLU A CA 1
ATOM 2287 C C . GLU A 1 285 ? 16.723 -54.164 26.347 1.00 76.00 285 GLU A C 1
ATOM 2289 O O . GLU A 1 285 ? 16.541 -53.036 26.804 1.00 76.00 285 GLU A O 1
ATOM 2294 N N . GLN A 1 286 ? 17.931 -54.729 26.326 1.00 78.75 286 GLN A N 1
ATOM 2295 C CA . GLN A 1 286 ? 19.154 -54.062 26.757 1.00 78.75 286 GLN A CA 1
ATOM 2296 C C . GLN A 1 286 ? 19.513 -52.907 25.817 1.00 78.75 286 GLN A C 1
ATOM 2298 O O . GLN A 1 286 ? 19.725 -51.791 26.285 1.00 78.75 286 GLN A O 1
ATOM 2303 N N . MET A 1 287 ? 19.483 -53.128 24.501 1.00 78.75 287 MET A N 1
ATOM 2304 C CA . MET A 1 287 ? 19.713 -52.079 23.506 1.00 78.75 287 MET A CA 1
ATOM 2305 C C . MET A 1 287 ? 18.701 -50.938 23.657 1.00 78.75 287 MET A C 1
ATOM 2307 O O . MET A 1 287 ? 19.083 -49.772 23.588 1.00 78.75 287 MET A O 1
ATOM 2311 N N . VAL A 1 288 ? 17.421 -51.245 23.897 1.00 70.88 288 VAL A N 1
ATOM 2312 C CA . VAL A 1 288 ? 16.371 -50.242 24.134 1.00 70.88 288 VAL A CA 1
ATOM 2313 C C . VAL A 1 288 ? 16.625 -49.474 25.429 1.00 70.88 288 VAL A C 1
ATOM 2315 O O . VAL A 1 288 ? 16.453 -48.260 25.438 1.00 70.88 288 VAL A O 1
ATOM 2318 N N . ARG A 1 289 ? 17.080 -50.126 26.507 1.00 72.69 289 ARG A N 1
ATOM 2319 C CA . ARG A 1 289 ? 17.456 -49.428 27.750 1.00 72.69 289 ARG A CA 1
ATOM 2320 C C . ARG A 1 289 ? 18.654 -48.501 27.543 1.00 72.69 289 ARG A C 1
ATOM 2322 O O . ARG A 1 289 ? 18.598 -47.348 27.961 1.00 72.69 289 ARG A O 1
ATOM 2329 N N . GLU A 1 290 ? 19.692 -48.972 26.859 1.00 74.56 290 GLU A N 1
ATOM 2330 C CA . GLU A 1 290 ? 20.897 -48.185 26.569 1.00 74.56 290 GLU A CA 1
ATOM 2331 C C . GLU A 1 290 ? 20.584 -46.989 25.654 1.00 74.56 290 GLU A C 1
ATOM 2333 O O . GLU A 1 290 ? 20.984 -45.859 25.934 1.00 74.56 290 GLU A O 1
ATOM 2338 N N . THR A 1 291 ? 19.799 -47.195 24.593 1.00 68.69 291 THR A N 1
ATOM 2339 C CA . THR A 1 291 ? 19.406 -46.103 23.684 1.00 68.69 291 THR A CA 1
ATOM 2340 C C . THR A 1 291 ? 18.387 -45.148 24.294 1.00 68.69 291 THR A C 1
ATOM 2342 O O . THR A 1 291 ? 18.457 -43.952 24.015 1.00 68.69 291 THR A O 1
ATOM 2345 N N . ALA A 1 292 ? 17.482 -45.621 25.155 1.00 72.19 292 ALA A N 1
ATOM 2346 C CA . ALA A 1 292 ? 16.568 -44.751 25.892 1.00 72.19 292 ALA A CA 1
ATOM 2347 C C . ALA A 1 292 ? 17.335 -43.794 26.811 1.00 72.19 292 ALA A C 1
ATOM 2349 O O . ALA A 1 292 ? 17.009 -42.610 26.862 1.00 72.19 292 ALA A O 1
ATOM 2350 N N . GLN A 1 293 ? 18.389 -44.273 27.474 1.00 69.12 293 GLN A N 1
ATOM 2351 C CA . GLN A 1 293 ? 19.219 -43.439 28.339 1.00 69.12 293 GLN A CA 1
ATOM 2352 C C . GLN A 1 293 ? 19.975 -42.366 27.541 1.00 69.12 293 GLN A C 1
ATOM 2354 O O . GLN A 1 293 ? 19.932 -41.194 27.903 1.00 69.12 293 GLN A O 1
ATOM 2359 N N . ILE A 1 294 ? 20.545 -42.730 26.387 1.00 74.12 294 ILE A N 1
ATOM 2360 C CA . ILE A 1 294 ? 21.189 -41.776 25.468 1.00 74.12 294 ILE A CA 1
ATOM 2361 C C . ILE A 1 294 ? 20.187 -40.730 24.950 1.00 74.12 294 ILE A C 1
ATOM 2363 O O . ILE A 1 294 ? 20.527 -39.557 24.803 1.00 74.12 294 ILE A O 1
ATOM 2367 N N . LEU A 1 295 ? 18.946 -41.126 24.655 1.00 64.88 295 LEU A N 1
ATOM 2368 C CA . LEU A 1 295 ? 17.904 -40.205 24.192 1.00 64.88 295 LEU A CA 1
ATOM 2369 C C . LEU A 1 295 ? 17.460 -39.230 25.288 1.00 64.88 295 LEU A C 1
ATOM 2371 O O . LEU A 1 295 ? 17.255 -38.054 24.990 1.00 64.88 295 LEU A O 1
ATOM 2375 N N . ILE A 1 296 ? 17.360 -39.692 26.537 1.00 72.88 296 ILE A N 1
ATOM 2376 C CA . ILE A 1 296 ? 17.047 -38.845 27.695 1.00 72.88 296 ILE A CA 1
ATOM 2377 C C . ILE A 1 296 ? 18.187 -37.850 27.944 1.00 72.88 296 ILE A C 1
ATOM 2379 O O . ILE A 1 296 ? 17.935 -36.650 27.996 1.00 72.88 296 ILE A O 1
ATOM 2383 N N . GLU A 1 297 ? 19.441 -38.310 27.971 1.00 77.69 297 GLU A N 1
ATOM 2384 C CA . GLU A 1 297 ? 20.617 -37.439 28.124 1.00 77.69 297 GLU A CA 1
ATOM 2385 C C . GLU A 1 297 ? 20.722 -36.405 26.992 1.00 77.69 297 GLU A C 1
ATOM 2387 O O . GLU A 1 297 ? 21.048 -35.239 27.226 1.00 77.69 297 GLU A O 1
ATOM 2392 N N . ASN A 1 298 ? 20.404 -36.798 25.755 1.00 71.19 298 ASN A N 1
ATOM 2393 C CA . ASN A 1 298 ? 20.364 -35.875 24.623 1.00 71.19 298 ASN A CA 1
ATOM 2394 C C . ASN A 1 298 ? 19.236 -34.844 24.757 1.00 71.19 298 ASN A C 1
ATOM 2396 O O . ASN A 1 298 ? 19.449 -33.683 24.412 1.00 71.19 298 ASN A O 1
ATOM 2400 N N . SER A 1 299 ? 18.065 -35.240 25.265 1.00 64.19 299 SER A N 1
ATOM 2401 C CA . SER A 1 299 ? 16.943 -34.328 25.519 1.00 64.19 299 SER A CA 1
ATOM 2402 C C . SER A 1 299 ? 17.291 -33.306 26.602 1.00 64.19 299 SER A C 1
ATOM 2404 O O . SER A 1 299 ? 17.122 -32.107 26.393 1.00 64.19 299 SER A O 1
ATOM 2406 N N . GLU A 1 300 ? 17.865 -33.754 27.719 1.00 77.56 300 GLU A N 1
ATOM 2407 C CA . GLU A 1 300 ? 18.306 -32.878 28.811 1.00 77.56 300 GLU A CA 1
ATOM 2408 C C . GLU A 1 300 ? 19.418 -31.927 28.355 1.00 77.56 300 GLU A C 1
ATOM 2410 O O . GLU A 1 300 ? 19.414 -30.742 28.690 1.00 77.56 300 GLU A O 1
ATOM 2415 N N . LYS A 1 301 ? 20.354 -32.408 27.527 1.00 73.69 301 LYS A N 1
ATOM 2416 C CA . LYS A 1 301 ? 21.403 -31.572 26.933 1.00 73.69 301 LYS A CA 1
ATOM 2417 C C . LYS A 1 301 ? 20.828 -30.513 25.990 1.00 73.69 301 LYS A C 1
ATOM 2419 O O . LYS A 1 301 ? 21.323 -29.386 26.000 1.00 73.69 301 LYS A O 1
ATOM 2424 N N . PHE A 1 302 ? 19.787 -30.843 25.224 1.00 64.88 302 PHE A N 1
ATOM 2425 C CA . PHE A 1 302 ? 19.067 -29.888 24.379 1.00 64.88 302 PHE A CA 1
ATOM 2426 C C . PHE A 1 302 ? 18.377 -28.801 25.207 1.00 64.88 302 PHE A C 1
ATOM 2428 O O . PHE A 1 302 ? 18.515 -27.623 24.884 1.00 64.88 302 PHE A O 1
ATOM 2435 N N . GLU A 1 303 ? 17.706 -29.164 26.301 1.00 70.50 303 GLU A N 1
ATOM 2436 C CA . GLU A 1 303 ? 17.077 -28.198 27.211 1.00 70.50 303 GLU A CA 1
ATOM 2437 C C . GLU A 1 303 ? 18.122 -27.279 27.871 1.00 70.50 303 GLU A C 1
ATOM 2439 O O . GLU A 1 303 ? 17.951 -26.059 27.915 1.00 70.50 303 GLU A O 1
ATOM 2444 N N . LEU A 1 304 ? 19.268 -27.829 28.286 1.00 72.12 304 LEU A N 1
ATOM 2445 C CA . LEU A 1 304 ? 20.396 -27.067 28.838 1.00 72.12 304 LEU A CA 1
ATOM 2446 C C . LEU A 1 304 ? 21.050 -26.133 27.807 1.00 72.12 304 LEU A C 1
ATOM 2448 O O . LEU A 1 304 ? 21.491 -25.032 28.150 1.00 72.12 304 LEU A O 1
ATOM 2452 N N . GLU A 1 305 ? 21.141 -26.551 26.543 1.00 66.75 305 GLU A N 1
ATOM 2453 C CA . GLU A 1 305 ? 21.598 -25.704 25.436 1.00 66.75 305 GLU A CA 1
ATOM 2454 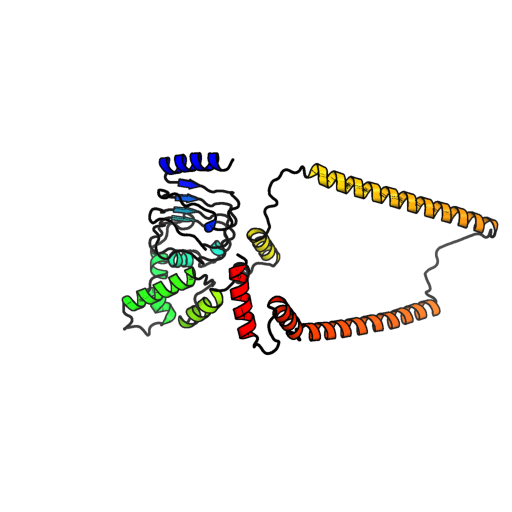C C . GLU A 1 305 ? 20.579 -24.608 25.099 1.00 66.75 305 GLU A C 1
ATOM 2456 O O . GLU A 1 305 ? 20.979 -23.469 24.848 1.00 66.75 305 GLU A O 1
ATOM 2461 N N . GLU A 1 306 ? 19.279 -24.892 25.181 1.00 64.44 306 GLU A N 1
ATOM 2462 C CA . GLU A 1 306 ? 18.213 -23.907 24.992 1.00 64.44 306 GLU A CA 1
ATOM 2463 C C . GLU A 1 306 ? 18.207 -22.858 26.120 1.00 64.44 306 GLU A C 1
ATOM 2465 O O . GLU A 1 306 ? 18.078 -21.656 25.864 1.00 64.44 306 GLU A O 1
ATOM 2470 N N . GLU A 1 307 ? 18.445 -23.266 27.369 1.00 66.88 307 GLU A N 1
ATOM 2471 C CA . GLU A 1 307 ? 18.629 -22.344 28.494 1.00 66.88 307 GLU A CA 1
ATOM 2472 C C . GLU A 1 307 ? 19.914 -21.507 28.374 1.00 66.88 307 GLU A C 1
ATOM 2474 O O . GLU A 1 307 ? 19.907 -20.305 28.671 1.00 66.88 307 GLU A O 1
ATOM 2479 N N . LYS A 1 308 ? 21.016 -22.091 27.880 1.00 62.06 308 LYS A N 1
ATOM 2480 C CA . LYS A 1 308 ? 22.248 -21.349 27.550 1.00 62.06 308 LYS A CA 1
ATOM 2481 C C . LYS A 1 308 ? 22.034 -20.367 26.395 1.00 62.06 308 LYS A C 1
ATOM 2483 O O . LYS A 1 308 ? 22.568 -19.263 26.440 1.00 62.06 308 LYS A O 1
ATOM 2488 N N . ALA A 1 309 ? 21.227 -20.719 25.396 1.00 57.81 309 ALA A N 1
ATOM 2489 C CA . ALA A 1 309 ? 20.877 -19.837 24.285 1.00 57.81 309 ALA A CA 1
ATOM 2490 C C . ALA A 1 309 ? 19.947 -18.687 24.713 1.00 57.81 309 ALA A C 1
ATOM 2492 O O . ALA A 1 309 ? 20.035 -17.594 24.151 1.00 57.81 309 ALA A O 1
ATOM 2493 N N . LYS A 1 310 ? 19.099 -18.893 25.732 1.00 57.25 310 LYS A N 1
ATOM 2494 C CA . LYS A 1 310 ? 18.298 -17.831 26.374 1.00 57.25 310 LYS A CA 1
ATOM 2495 C C . LYS A 1 310 ? 19.174 -16.880 27.199 1.00 57.25 310 LYS A C 1
ATOM 2497 O O . LYS A 1 310 ? 18.933 -15.674 27.203 1.00 57.25 310 LYS A O 1
ATOM 2502 N N . LYS A 1 311 ? 20.258 -17.377 27.802 1.00 53.91 311 LYS A N 1
ATOM 2503 C CA . LYS A 1 311 ? 21.329 -16.569 28.411 1.00 53.91 311 LYS A CA 1
ATOM 2504 C C . LYS A 1 311 ? 22.390 -16.191 27.369 1.00 53.91 311 LYS A C 1
ATOM 2506 O O . LYS A 1 311 ? 23.559 -16.544 27.520 1.00 53.91 311 LYS A O 1
ATOM 2511 N N . LYS A 1 312 ? 22.013 -15.473 26.300 1.00 54.09 312 LYS A N 1
ATOM 2512 C CA . LYS A 1 312 ? 23.000 -14.950 25.335 1.00 54.09 312 LYS A CA 1
ATOM 2513 C C . LYS A 1 312 ? 24.052 -14.147 26.094 1.00 54.09 312 LYS A C 1
ATOM 2515 O O . LYS A 1 312 ? 23.760 -13.106 26.675 1.00 54.09 312 LYS A O 1
ATOM 2520 N N . ASN A 1 313 ? 25.272 -14.671 26.124 1.00 57.62 313 ASN A N 1
ATOM 2521 C CA . ASN A 1 313 ? 26.376 -14.085 26.859 1.00 57.62 313 ASN A CA 1
ATOM 2522 C C . ASN A 1 313 ? 26.895 -12.857 26.094 1.00 57.62 313 ASN A C 1
ATOM 2524 O O . ASN A 1 313 ? 27.820 -12.947 25.285 1.00 57.62 313 ASN A O 1
ATOM 2528 N N . TYR A 1 314 ? 26.268 -11.703 26.335 1.00 60.66 314 TYR A N 1
ATOM 2529 C CA . TYR A 1 314 ? 26.629 -10.415 25.732 1.00 60.66 314 TYR A CA 1
ATOM 2530 C C . TYR A 1 314 ? 28.082 -10.001 26.025 1.00 60.66 314 TYR A C 1
ATOM 2532 O O . TYR A 1 314 ? 28.633 -9.167 25.310 1.00 60.66 314 TYR A O 1
ATOM 2540 N N . GLN A 1 315 ? 28.747 -10.630 27.003 1.00 67.12 315 GLN A N 1
ATOM 2541 C CA . GLN A 1 315 ? 30.152 -10.368 27.320 1.00 67.12 315 GLN A CA 1
ATOM 2542 C C . GLN A 1 315 ? 31.097 -10.730 26.164 1.00 67.12 315 GLN A C 1
ATOM 2544 O O . GLN A 1 315 ? 32.076 -10.022 25.939 1.00 67.12 315 GLN A O 1
ATOM 2549 N N . GLY A 1 316 ? 30.795 -11.782 25.392 1.00 76.81 316 GLY A N 1
ATOM 2550 C CA . GLY A 1 316 ? 31.616 -12.180 24.242 1.00 76.81 316 GLY A CA 1
ATOM 2551 C C . GLY A 1 316 ? 31.533 -11.177 23.091 1.00 76.81 316 GLY A C 1
ATOM 2552 O O . GLY A 1 316 ? 32.556 -10.794 22.520 1.00 76.81 316 GLY A O 1
ATOM 2553 N N . LEU A 1 317 ? 30.318 -10.698 22.804 1.00 75.44 317 LEU A N 1
ATOM 2554 C CA . LEU A 1 317 ? 30.078 -9.660 21.801 1.00 75.44 317 LEU A CA 1
ATOM 2555 C C . LEU A 1 317 ? 30.752 -8.348 22.220 1.00 75.44 317 LEU A C 1
ATOM 2557 O O . LEU A 1 317 ? 31.484 -7.752 21.434 1.00 75.44 317 LEU A O 1
ATOM 2561 N N . ARG A 1 318 ? 30.593 -7.951 23.487 1.00 86.06 318 ARG A N 1
ATOM 2562 C CA . ARG A 1 318 ? 31.230 -6.758 24.052 1.00 86.06 318 ARG A CA 1
ATOM 2563 C C . ARG A 1 318 ? 32.757 -6.822 23.954 1.00 86.06 318 ARG A C 1
ATOM 2565 O O . ARG A 1 318 ? 33.380 -5.874 23.490 1.00 86.06 318 ARG A O 1
ATOM 2572 N N . ALA A 1 319 ? 33.371 -7.955 24.302 1.00 86.44 319 ALA A N 1
ATOM 2573 C CA . ALA A 1 319 ? 34.820 -8.147 24.190 1.00 86.44 319 ALA A CA 1
ATOM 2574 C C . ALA A 1 319 ? 35.330 -8.141 22.734 1.00 86.44 319 ALA A C 1
ATOM 2576 O O . ALA A 1 319 ? 36.481 -7.777 22.482 1.00 86.44 319 ALA A O 1
ATOM 2577 N N . ALA A 1 320 ? 34.504 -8.556 21.768 1.00 85.69 320 ALA A N 1
ATOM 2578 C CA . ALA A 1 320 ? 34.828 -8.459 20.346 1.00 85.69 320 ALA A CA 1
ATOM 2579 C C . ALA A 1 320 ? 34.769 -7.005 19.852 1.00 85.69 320 ALA A C 1
ATOM 2581 O O . ALA A 1 320 ? 35.696 -6.561 19.181 1.00 85.69 320 ALA A O 1
ATOM 2582 N N . VAL A 1 321 ? 33.740 -6.249 20.253 1.00 85.62 321 VAL A N 1
ATOM 2583 C CA . VAL A 1 321 ? 33.589 -4.821 19.922 1.00 85.62 321 VAL A CA 1
ATOM 2584 C C . VAL A 1 321 ? 34.732 -3.989 20.508 1.00 85.62 321 VAL A C 1
ATOM 2586 O O . VAL A 1 321 ? 35.338 -3.194 19.797 1.00 85.62 321 VAL A O 1
ATOM 2589 N N . ILE A 1 322 ? 35.099 -4.234 21.768 1.00 91.00 322 ILE A N 1
ATOM 2590 C CA . ILE A 1 322 ? 36.233 -3.568 22.426 1.00 91.00 322 ILE A CA 1
ATOM 2591 C C . ILE A 1 322 ? 37.546 -3.836 21.673 1.00 91.00 322 ILE A C 1
ATOM 2593 O O . ILE A 1 322 ? 38.324 -2.911 21.442 1.00 91.00 322 ILE A O 1
ATOM 2597 N N . ARG A 1 323 ? 37.784 -5.083 21.235 1.00 91.38 323 ARG A N 1
ATOM 2598 C CA . ARG A 1 323 ? 38.966 -5.433 20.425 1.00 91.38 323 ARG A CA 1
ATOM 2599 C C . ARG A 1 323 ? 38.960 -4.775 19.049 1.00 91.38 323 ARG A C 1
ATOM 2601 O O . ARG A 1 323 ? 40.020 -4.355 18.598 1.00 91.38 323 ARG A O 1
ATOM 2608 N N . LEU A 1 324 ? 37.800 -4.704 18.399 1.00 88.25 324 LEU A N 1
ATOM 2609 C CA . LEU A 1 324 ? 37.650 -4.097 17.078 1.00 88.25 324 LEU A CA 1
ATOM 2610 C C . LEU A 1 324 ? 37.964 -2.596 17.121 1.00 88.25 324 LEU A C 1
ATOM 2612 O O . LEU A 1 324 ? 38.743 -2.115 16.307 1.00 88.25 324 LEU A O 1
ATOM 2616 N N . LEU A 1 325 ? 37.421 -1.891 18.117 1.00 88.00 325 LEU A N 1
ATOM 2617 C CA . LEU A 1 325 ? 37.612 -0.450 18.307 1.00 88.00 325 LEU A CA 1
ATOM 2618 C C . LEU A 1 325 ? 38.939 -0.085 19.000 1.00 88.00 325 LEU A C 1
ATOM 2620 O O . LEU A 1 325 ? 39.297 1.087 19.053 1.00 88.00 325 LEU A O 1
ATOM 2624 N N . LYS A 1 326 ? 39.673 -1.071 19.540 1.00 93.56 326 LYS A N 1
ATOM 2625 C CA . LYS A 1 326 ? 40.911 -0.892 20.330 1.00 93.56 326 LYS A CA 1
ATOM 2626 C C . LYS A 1 326 ? 40.751 0.061 21.527 1.00 93.56 326 LYS A C 1
ATOM 2628 O O . LYS A 1 326 ? 41.660 0.829 21.839 1.00 93.56 326 LYS A O 1
ATOM 2633 N N . VAL A 1 327 ? 39.613 -0.005 22.214 1.00 92.38 327 VAL A N 1
ATOM 2634 C CA . VAL A 1 327 ? 39.295 0.852 23.371 1.00 92.38 327 VAL A CA 1
ATOM 2635 C C . VAL A 1 327 ? 39.397 0.103 24.706 1.00 92.38 327 VAL A C 1
ATOM 2637 O O . VAL A 1 327 ? 39.528 -1.118 24.730 1.00 92.38 327 VAL A O 1
ATOM 2640 N N . GLY A 1 328 ? 39.386 0.829 25.831 1.00 88.06 328 GLY A N 1
ATOM 2641 C CA . GLY A 1 328 ? 39.447 0.246 27.179 1.00 88.06 328 GLY A CA 1
ATOM 2642 C C . GLY A 1 328 ? 38.170 -0.505 27.570 1.00 88.06 328 GLY A C 1
ATOM 2643 O O . GLY A 1 328 ? 37.087 -0.227 27.053 1.00 88.06 328 GLY A O 1
ATOM 2644 N N . SER A 1 329 ? 38.277 -1.448 28.511 1.00 87.69 329 SER A N 1
ATOM 2645 C CA . SER A 1 329 ? 37.143 -2.281 28.945 1.00 87.69 329 SER A CA 1
ATOM 2646 C C . SER A 1 329 ? 36.120 -1.557 29.823 1.00 87.69 329 SER A C 1
ATOM 2648 O O . SER A 1 329 ? 35.039 -2.092 30.087 1.00 87.69 329 SER A O 1
ATOM 2650 N N . GLU A 1 330 ? 36.455 -0.331 30.213 1.00 92.69 330 GLU A N 1
ATOM 2651 C CA . GLU A 1 330 ? 35.737 0.514 31.167 1.00 92.69 330 GLU A CA 1
ATOM 2652 C C . GLU A 1 330 ? 34.537 1.236 30.531 1.00 92.69 330 GLU A C 1
ATOM 2654 O O . GLU A 1 330 ? 33.676 1.744 31.243 1.00 92.69 330 GLU A O 1
ATOM 2659 N N . LEU A 1 331 ? 34.469 1.278 29.195 1.00 87.88 331 LEU A N 1
ATOM 2660 C CA . LEU A 1 331 ? 33.438 2.015 28.461 1.00 87.88 331 LEU A CA 1
ATOM 2661 C C . LEU A 1 331 ? 32.075 1.334 28.545 1.00 87.88 331 LEU A C 1
ATOM 2663 O O . LEU A 1 331 ? 31.949 0.124 28.355 1.00 87.88 331 LEU A O 1
ATOM 2667 N N . SER A 1 332 ? 31.027 2.112 28.780 1.00 90.50 332 SER A N 1
ATOM 2668 C CA . SER A 1 332 ? 29.661 1.596 28.793 1.00 90.50 332 SER A CA 1
ATOM 2669 C C . SER A 1 332 ? 29.230 1.109 27.403 1.00 90.50 332 SER A C 1
ATOM 2671 O O . SER A 1 332 ? 29.710 1.580 26.371 1.00 90.50 332 SER A O 1
ATOM 2673 N N . ASP A 1 333 ? 28.266 0.187 27.350 1.00 85.50 333 ASP A N 1
ATOM 2674 C CA . ASP A 1 333 ? 27.779 -0.364 26.075 1.00 85.50 333 ASP A CA 1
ATOM 2675 C C . ASP A 1 333 ? 27.189 0.719 25.159 1.00 85.50 333 ASP A C 1
ATOM 2677 O O . ASP A 1 333 ? 27.280 0.629 23.937 1.00 85.50 333 ASP A O 1
ATOM 2681 N N . ARG A 1 334 ? 26.640 1.790 25.744 1.00 87.88 334 ARG A N 1
ATOM 2682 C CA . ARG A 1 334 ? 26.129 2.948 25.002 1.00 87.88 334 ARG A CA 1
ATOM 2683 C C . ARG A 1 334 ? 27.250 3.720 24.303 1.00 87.88 334 ARG A C 1
ATOM 2685 O O . ARG A 1 334 ? 27.063 4.156 23.172 1.00 87.88 334 ARG A O 1
ATOM 2692 N N . GLU A 1 335 ? 28.401 3.866 24.949 1.00 90.94 335 GLU A N 1
ATOM 2693 C CA . GLU A 1 335 ? 29.573 4.528 24.365 1.00 90.94 335 GLU A CA 1
ATOM 2694 C C . GLU A 1 335 ? 30.203 3.666 23.267 1.00 90.94 335 GLU A C 1
ATOM 2696 O O . GLU A 1 335 ? 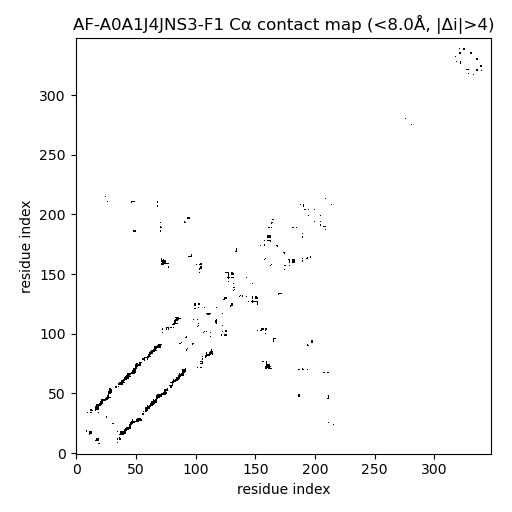30.537 4.182 22.204 1.00 90.94 335 GLU A O 1
ATOM 2701 N N . LEU A 1 336 ? 30.267 2.344 23.465 1.00 90.75 336 LEU A N 1
ATOM 2702 C CA . LEU A 1 336 ? 30.744 1.406 22.441 1.00 90.75 336 LEU A CA 1
ATOM 2703 C C . LEU A 1 336 ? 29.868 1.423 21.178 1.00 90.75 336 LEU A C 1
ATOM 2705 O O . LEU A 1 336 ? 30.391 1.342 20.068 1.00 90.75 336 LEU A O 1
ATOM 2709 N N . VAL A 1 337 ? 28.546 1.552 21.327 1.00 89.38 337 VAL A N 1
ATOM 2710 C CA . VAL A 1 337 ? 27.614 1.654 20.190 1.00 89.38 337 VAL A CA 1
ATOM 2711 C C . VAL A 1 337 ? 27.794 2.963 19.419 1.00 89.38 337 VAL A C 1
ATOM 2713 O O . VAL A 1 337 ? 27.724 2.948 18.191 1.00 89.38 337 VAL A O 1
ATOM 2716 N N . ASN A 1 338 ? 28.047 4.078 20.108 1.00 89.81 338 ASN A N 1
ATOM 2717 C CA . ASN A 1 338 ? 28.308 5.357 19.444 1.00 89.81 338 ASN A CA 1
ATOM 2718 C C . ASN A 1 338 ? 29.621 5.310 18.651 1.00 89.81 338 ASN A C 1
ATOM 2720 O O . ASN A 1 338 ? 29.623 5.657 17.475 1.00 89.81 338 ASN A O 1
ATOM 2724 N N . LEU A 1 339 ? 30.689 4.769 19.246 1.00 91.19 339 LEU A N 1
ATOM 2725 C CA . LEU A 1 339 ? 31.978 4.599 18.567 1.00 91.19 339 LEU A CA 1
ATOM 2726 C C . LEU A 1 339 ? 31.892 3.656 17.360 1.00 91.19 339 LEU A C 1
ATOM 2728 O O . LEU A 1 339 ? 32.527 3.902 16.342 1.00 91.19 339 LEU A O 1
ATOM 2732 N N . LEU A 1 340 ? 31.089 2.589 17.435 1.00 87.62 340 LEU A N 1
ATOM 2733 C CA . LEU A 1 340 ? 30.839 1.718 16.280 1.00 87.62 340 LEU A CA 1
ATOM 2734 C C . LEU A 1 340 ? 30.132 2.451 15.138 1.00 87.62 340 LEU A C 1
ATOM 2736 O O . LEU A 1 340 ? 30.421 2.171 13.978 1.00 87.62 340 LEU A O 1
ATOM 2740 N N . ARG A 1 341 ? 29.201 3.356 15.459 1.00 85.25 341 ARG A N 1
ATOM 2741 C CA . ARG A 1 341 ? 28.472 4.138 14.457 1.00 85.25 341 ARG A CA 1
ATOM 2742 C C . ARG A 1 341 ? 29.408 5.122 13.758 1.00 85.25 341 ARG A C 1
ATOM 2744 O O . ARG A 1 341 ? 29.446 5.141 12.534 1.00 85.25 341 ARG A O 1
ATOM 2751 N N . GLU A 1 342 ? 30.224 5.830 14.529 1.00 88.75 342 GLU A N 1
ATOM 2752 C CA . GLU A 1 342 ? 31.254 6.733 14.001 1.00 88.75 342 GLU A CA 1
ATOM 2753 C C . GLU A 1 342 ? 32.264 5.974 13.124 1.00 88.75 342 GLU A C 1
ATOM 2755 O O . GLU A 1 342 ? 32.553 6.390 12.008 1.00 88.75 342 GLU A O 1
ATOM 2760 N N . HIS A 1 343 ? 32.720 4.793 13.558 1.00 83.00 343 HIS A N 1
ATOM 2761 C CA . HIS A 1 343 ? 33.666 3.990 12.778 1.00 83.00 343 HIS A CA 1
ATOM 2762 C C . HIS A 1 343 ? 33.055 3.383 11.502 1.00 83.00 343 HIS A C 1
ATOM 2764 O O . HIS A 1 343 ? 33.776 3.123 10.541 1.00 83.00 343 HIS A O 1
ATOM 2770 N N . SER A 1 344 ? 31.735 3.151 11.467 1.00 79.00 344 SER A N 1
ATOM 2771 C CA . SER A 1 344 ? 31.047 2.709 10.246 1.00 79.00 344 SER A CA 1
ATOM 2772 C C . SER A 1 344 ? 30.894 3.822 9.212 1.00 79.00 344 SER A C 1
ATOM 2774 O O . SER A 1 344 ? 30.949 3.539 8.022 1.00 79.00 344 SER A O 1
ATOM 2776 N N . GLU A 1 345 ? 30.768 5.073 9.658 1.00 77.25 345 GLU A N 1
ATOM 2777 C CA . GLU A 1 345 ? 30.670 6.244 8.778 1.00 77.25 345 GLU A CA 1
ATOM 2778 C C . GLU A 1 345 ? 32.026 6.629 8.156 1.00 77.25 345 GLU A C 1
ATOM 2780 O O . GLU A 1 345 ? 32.051 7.277 7.117 1.00 77.25 345 GLU A O 1
ATOM 2785 N N . GLU A 1 346 ? 33.153 6.206 8.745 1.00 72.44 346 GLU A N 1
ATOM 2786 C CA . GLU A 1 346 ? 34.504 6.407 8.185 1.00 72.44 346 GLU A CA 1
ATOM 2787 C C . GLU A 1 346 ? 34.927 5.338 7.157 1.00 72.44 346 GLU A C 1
ATOM 2789 O O . GLU A 1 346 ? 35.932 5.516 6.464 1.00 72.44 346 GLU A O 1
ATOM 2794 N N . MET A 1 347 ? 34.219 4.204 7.087 1.00 61.34 347 MET A N 1
ATOM 2795 C CA . MET A 1 347 ? 34.538 3.088 6.181 1.00 61.34 347 MET A CA 1
ATOM 2796 C C . MET A 1 347 ? 33.729 3.099 4.872 1.00 61.34 347 MET A C 1
ATOM 2798 O O . MET A 1 347 ? 34.075 2.337 3.962 1.00 61.34 347 MET A O 1
ATOM 2802 N N . ASP A 1 348 ? 32.695 3.941 4.783 1.00 47.06 348 ASP A N 1
ATOM 2803 C CA . ASP A 1 348 ? 31.946 4.272 3.558 1.00 47.06 348 ASP A CA 1
ATOM 2804 C C . ASP A 1 348 ? 32.568 5.492 2.852 1.00 47.06 348 ASP A C 1
ATOM 2806 O O . ASP A 1 348 ? 32.587 5.501 1.593 1.00 47.06 348 ASP A O 1
#

Solvent-accessible surface area (backbone atoms only — not comparable to full-atom values): 19359 Å² total; per-residue (Å²): 117,76,76,64,57,53,55,56,48,54,54,43,22,74,74,70,22,44,43,77,50,60,64,66,65,45,55,40,42,72,80,55,85,78,64,82,71,26,34,30,41,35,38,31,47,28,28,30,41,45,29,50,62,43,76,74,56,74,56,28,28,32,44,34,42,25,40,14,55,25,43,44,49,21,42,45,50,91,76,75,46,52,30,35,40,30,42,49,78,15,65,39,57,71,42,94,45,32,69,60,51,47,37,42,35,71,33,83,70,38,49,25,52,64,84,41,71,58,50,72,68,58,54,50,60,68,28,23,64,42,47,45,49,64,53,60,39,97,78,68,89,76,79,48,72,70,56,22,50,49,53,36,49,53,52,19,49,33,27,18,45,33,49,80,71,81,64,85,69,69,44,69,67,60,50,56,57,47,26,66,65,38,51,80,48,53,70,68,55,47,39,51,52,47,37,57,72,68,69,55,52,74,65,59,51,51,50,53,50,44,57,62,64,53,73,74,76,62,86,66,80,62,59,66,64,61,60,50,46,54,50,48,52,51,49,49,52,50,50,50,52,52,49,52,51,50,50,50,51,47,50,53,48,50,53,51,47,52,60,49,57,76,71,59,90,82,83,90,82,82,90,72,82,84,74,72,46,69,68,57,50,49,51,48,54,48,50,51,53,56,51,49,50,54,50,50,54,50,50,54,48,48,53,53,49,50,54,47,60,72,54,65,65,58,65,60,57,51,56,49,51,33,63,74,72,71,54,71,89,84,62,51,72,70,55,54,54,51,53,51,51,56,56,53,66,74,75,111

Nearest PDB structures (foldseek):
  7n6g-assembly1_6F  TM=4.769E-01  e=2.168E-02  Chlamydomonas reinhardtii
  6hkw-assembly5_E  TM=5.228E-01  e=4.781E-02  Homo sapiens
  1h6u-assembly1_A-2  TM=7.106E-01  e=1.131E+00  Listeria monocytogenes
  6obn-assembly2_D  TM=5.353E-01  e=2.206E-01  Homo sapiens
  2wqu-assembly3_C  TM=5.619E-01  e=3.940E-01  Listeria monocytogenes EGD-e